Protein AF-A0A1V0UUI8-F1 (afdb_monomer)

Radius of gyration: 23.66 Å; Cα contacts (8 Å, |Δi|>4): 258; chains: 1; bounding box: 53×47×70 Å

Structure (mmCIF, N/CA/C/O backbone):
data_AF-A0A1V0UUI8-F1
#
_entry.id   AF-A0A1V0UUI8-F1
#
loop_
_atom_site.group_PDB
_atom_site.id
_atom_site.type_symbol
_atom_site.label_atom_id
_atom_site.label_alt_id
_atom_site.label_comp_id
_atom_site.label_asym_id
_atom_site.label_entity_id
_atom_site.label_seq_id
_atom_site.pdbx_PDB_ins_code
_atom_site.Cartn_x
_atom_site.Cartn_y
_atom_site.Cartn_z
_atom_site.occupancy
_atom_site.B_iso_or_equiv
_atom_site.auth_seq_id
_atom_site.auth_comp_id
_atom_site.auth_asym_id
_atom_site.auth_atom_id
_atom_site.pdbx_PDB_model_num
ATOM 1 N N . MET A 1 1 ? -8.861 9.052 26.527 1.00 71.38 1 MET A N 1
ATOM 2 C CA . MET A 1 1 ? -9.081 9.404 27.950 1.00 71.38 1 MET A CA 1
ATOM 3 C C . MET A 1 1 ? -10.518 9.810 28.251 1.00 71.38 1 MET A C 1
ATOM 5 O O . MET A 1 1 ? -11.075 9.235 29.172 1.00 71.38 1 MET A O 1
ATOM 9 N N . LEU A 1 2 ? -11.140 10.719 27.486 1.00 82.06 2 LEU A N 1
ATOM 10 C CA . LEU A 1 2 ? -12.510 11.207 27.740 1.00 82.06 2 LEU A CA 1
ATOM 11 C C . LEU A 1 2 ? -13.545 10.088 27.982 1.00 82.06 2 LEU A C 1
ATOM 13 O O . LEU A 1 2 ? -14.232 10.102 28.994 1.00 82.06 2 LEU A O 1
ATOM 17 N N . PHE A 1 3 ? -13.608 9.081 27.107 1.00 79.19 3 PHE A N 1
ATOM 18 C CA . PHE A 1 3 ? -14.572 7.978 27.237 1.00 79.19 3 PHE A CA 1
ATOM 19 C C . PHE A 1 3 ? -14.367 7.104 28.484 1.00 79.19 3 PHE A C 1
ATOM 21 O O . PHE A 1 3 ? -15.334 6.582 29.027 1.00 79.19 3 PHE A O 1
ATOM 28 N N . ILE A 1 4 ? -13.126 6.973 28.964 1.00 80.31 4 ILE A N 1
ATOM 29 C CA . ILE A 1 4 ? -12.805 6.215 30.184 1.00 80.31 4 ILE A CA 1
ATOM 30 C C . ILE A 1 4 ? -13.296 6.987 31.413 1.00 80.31 4 ILE A C 1
ATOM 32 O O . ILE A 1 4 ? -13.895 6.403 32.312 1.00 80.31 4 ILE A O 1
ATOM 36 N N . LEU A 1 5 ? -13.097 8.310 31.422 1.00 86.50 5 LEU A N 1
ATOM 37 C CA . LEU A 1 5 ? -13.616 9.190 32.472 1.00 86.50 5 LEU A CA 1
ATOM 38 C C . LEU A 1 5 ? -15.150 9.215 32.473 1.00 86.50 5 LEU A C 1
ATOM 40 O O . LEU A 1 5 ? -15.758 9.133 33.537 1.00 86.50 5 LEU A O 1
ATOM 44 N N . LEU A 1 6 ? -15.771 9.262 31.290 1.00 85.50 6 LEU A N 1
ATOM 45 C CA . LEU A 1 6 ?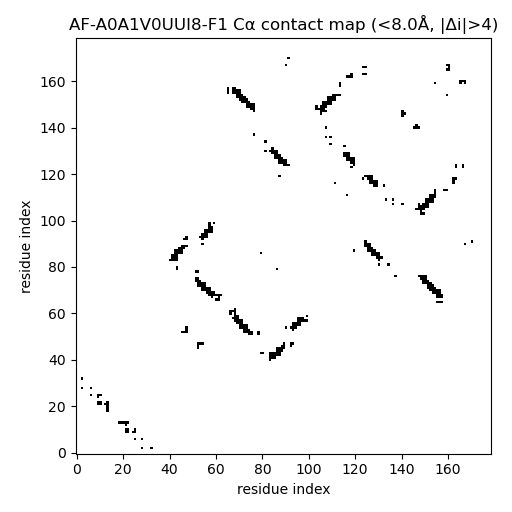 -17.225 9.212 31.135 1.00 85.50 6 LEU A CA 1
ATOM 46 C C . LEU A 1 6 ? -17.800 7.889 31.663 1.00 85.50 6 LEU A C 1
ATOM 48 O O . LEU A 1 6 ? -18.740 7.907 32.451 1.00 85.50 6 LEU A O 1
ATOM 52 N N . PHE A 1 7 ? -17.202 6.754 31.287 1.00 85.00 7 PHE A N 1
ATOM 53 C CA . PHE A 1 7 ? -17.594 5.429 31.772 1.00 85.00 7 PHE A CA 1
ATOM 54 C C . PHE A 1 7 ? -17.470 5.314 33.298 1.00 85.00 7 PHE A C 1
ATOM 56 O O . PHE A 1 7 ? -18.413 4.895 33.966 1.00 85.00 7 PHE A O 1
ATOM 63 N N . GLY A 1 8 ? -16.341 5.754 33.867 1.00 84.94 8 GLY A N 1
ATOM 64 C CA . GLY A 1 8 ? -16.136 5.757 35.318 1.00 84.94 8 GLY A CA 1
ATOM 65 C C . GLY A 1 8 ? -17.119 6.666 36.063 1.00 84.94 8 GLY A C 1
ATOM 66 O O . GLY A 1 8 ? -17.610 6.299 37.130 1.00 84.94 8 GLY A O 1
ATOM 67 N N . SER A 1 9 ? -17.452 7.825 35.485 1.00 85.06 9 SER A N 1
ATOM 68 C CA . SER A 1 9 ? -18.464 8.740 36.025 1.00 85.06 9 SER A CA 1
ATOM 69 C C . SER A 1 9 ? -19.857 8.101 36.029 1.00 85.06 9 SER A C 1
ATOM 71 O O . SER A 1 9 ? -20.514 8.073 37.067 1.00 85.06 9 SER A O 1
ATOM 73 N N . LEU A 1 10 ? -20.276 7.496 34.911 1.00 84.81 10 LEU A N 1
ATOM 74 C CA . LEU A 1 10 ? -21.565 6.806 34.778 1.00 84.81 10 LEU A CA 1
ATOM 75 C C . LEU A 1 10 ? -21.726 5.662 35.790 1.00 84.81 10 LEU A C 1
ATOM 77 O O . LEU A 1 10 ? -22.793 5.525 36.382 1.00 84.81 10 LEU A O 1
ATOM 81 N N . ILE A 1 11 ? -20.667 4.884 36.045 1.00 84.25 11 ILE A N 1
ATOM 82 C CA . ILE A 1 11 ? -20.680 3.823 37.068 1.00 84.25 11 ILE A CA 1
ATOM 83 C C . ILE A 1 11 ? -20.851 4.406 38.474 1.00 84.25 11 ILE A C 1
ATOM 85 O O . ILE A 1 11 ? -21.645 3.894 39.262 1.00 84.25 11 ILE A O 1
ATOM 89 N N . ARG A 1 12 ? -20.139 5.494 38.794 1.00 86.25 12 ARG A N 1
ATOM 90 C CA . ARG A 1 12 ? -20.289 6.187 40.083 1.00 86.25 12 ARG A CA 1
ATOM 91 C C . ARG A 1 12 ? -21.711 6.711 40.284 1.00 86.25 12 ARG A C 1
ATOM 93 O O . ARG A 1 12 ? -22.279 6.514 41.355 1.00 86.25 12 ARG A O 1
ATOM 100 N N . PHE A 1 13 ? -22.296 7.322 39.254 1.00 83.69 13 PHE A N 1
ATOM 101 C CA . PHE A 1 13 ? -23.680 7.799 39.285 1.00 83.69 13 PHE A CA 1
ATOM 102 C C . PHE A 1 13 ? -24.692 6.656 39.413 1.00 83.69 13 PHE A C 1
ATOM 104 O O . PHE A 1 13 ? -25.645 6.781 40.179 1.00 83.69 13 PHE A O 1
ATOM 111 N N . ALA A 1 14 ? -24.466 5.526 38.735 1.00 83.75 14 ALA A N 1
ATOM 112 C CA . ALA A 1 14 ? -25.315 4.343 38.856 1.00 83.75 14 ALA A CA 1
ATOM 113 C C . ALA A 1 14 ? -25.379 3.823 40.299 1.00 83.75 14 ALA A C 1
ATOM 115 O O . ALA A 1 14 ? -26.459 3.492 40.782 1.00 83.75 14 ALA A O 1
ATOM 116 N N . PHE A 1 15 ? -24.236 3.799 40.993 1.00 83.62 15 PHE A N 1
ATOM 117 C CA . PHE A 1 15 ? -24.158 3.351 42.384 1.00 83.62 15 PHE A CA 1
ATOM 118 C C . PHE A 1 15 ? -24.800 4.342 43.360 1.00 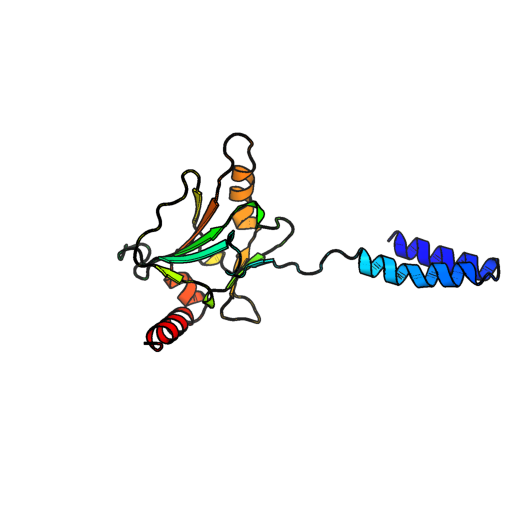83.62 15 PHE A C 1
ATOM 120 O O . PHE A 1 15 ? -25.495 3.926 44.281 1.00 83.62 15 PHE A O 1
ATOM 127 N N . TRP A 1 16 ? -24.599 5.646 43.144 1.00 88.94 16 TRP A N 1
ATOM 128 C CA . TRP A 1 16 ? -25.168 6.688 44.003 1.00 88.94 16 TRP A CA 1
ATOM 129 C C . TRP A 1 16 ? -26.697 6.740 43.897 1.00 88.94 16 TRP A C 1
ATOM 131 O O . TRP A 1 16 ? -27.386 6.806 44.909 1.00 88.94 16 TRP A O 1
ATOM 141 N N . PHE A 1 17 ? -27.238 6.689 42.677 1.00 81.56 17 PHE A N 1
ATOM 142 C CA . PHE A 1 17 ? -28.677 6.836 42.424 1.00 81.56 17 PHE A CA 1
ATOM 143 C C . PHE A 1 17 ? -29.444 5.508 42.360 1.00 81.56 17 PHE A C 1
ATOM 145 O O . PHE A 1 17 ? -30.641 5.532 42.090 1.00 81.56 17 PHE A O 1
ATOM 152 N N . GLN A 1 18 ? -28.773 4.363 42.555 1.00 82.25 18 GLN A N 1
ATOM 153 C CA . GLN A 1 18 ? -29.350 3.014 42.413 1.00 82.25 18 GLN A CA 1
ATOM 154 C C . GLN A 1 18 ? -30.160 2.823 41.117 1.00 82.25 18 GLN A C 1
ATOM 156 O O . GLN A 1 18 ? -31.149 2.096 41.074 1.00 82.25 18 GLN A O 1
ATOM 161 N N . SER A 1 19 ? -29.761 3.498 40.038 1.00 76.25 19 SER A N 1
ATOM 162 C CA . SER A 1 19 ? -30.576 3.592 38.830 1.00 76.25 19 SER A CA 1
ATOM 163 C C . SER A 1 19 ? -30.039 2.701 37.717 1.00 76.25 19 SER A C 1
ATOM 165 O O . SER A 1 19 ? -28.898 2.829 37.264 1.00 76.25 19 SER A O 1
ATOM 167 N N . HIS A 1 20 ? -30.914 1.823 37.230 1.00 83.38 20 HIS A N 1
ATOM 168 C CA . HIS A 1 20 ? -30.638 0.885 36.142 1.00 83.38 20 HIS A CA 1
ATOM 169 C C . HIS A 1 20 ? -30.346 1.603 34.811 1.00 83.38 20 HIS A C 1
ATOM 171 O O . HIS A 1 20 ? -29.577 1.100 33.992 1.00 83.38 20 HIS A O 1
ATOM 177 N N . LEU A 1 21 ? -30.891 2.812 34.610 1.00 82.62 21 LEU A N 1
ATOM 178 C CA . LEU A 1 21 ? -30.664 3.628 33.407 1.00 82.62 21 LEU A CA 1
ATOM 179 C C . LEU A 1 21 ? -29.182 3.964 33.201 1.00 82.62 21 LEU A C 1
ATOM 181 O O . LEU A 1 21 ? -28.682 3.885 32.078 1.00 82.62 21 LEU A O 1
ATOM 185 N N . PHE A 1 22 ? -28.453 4.283 34.274 1.00 80.88 22 PHE A N 1
ATOM 186 C CA . PHE A 1 22 ? -27.024 4.595 34.177 1.00 80.88 22 PHE A CA 1
ATOM 187 C C . PHE A 1 22 ? -26.170 3.359 33.896 1.00 80.88 22 PHE A C 1
ATOM 189 O O . PHE A 1 22 ? -25.136 3.476 33.241 1.00 80.88 22 PHE A O 1
ATOM 196 N N . ILE A 1 23 ? -26.619 2.173 34.315 1.00 82.06 23 ILE A N 1
ATOM 197 C CA . ILE A 1 23 ? -25.965 0.902 33.979 1.00 82.06 23 ILE A CA 1
ATOM 198 C C . ILE A 1 23 ? -26.124 0.613 32.483 1.00 82.06 23 ILE A C 1
ATOM 200 O O . ILE A 1 23 ? -25.139 0.290 31.815 1.00 82.06 23 ILE A O 1
ATOM 204 N N . TYR A 1 24 ? -27.326 0.804 31.927 1.00 85.75 24 TYR A N 1
ATOM 205 C CA . TYR A 1 24 ? -27.547 0.665 30.485 1.00 85.75 24 TYR A CA 1
ATOM 206 C C . TYR A 1 24 ? -26.701 1.656 29.682 1.00 85.75 24 TYR A C 1
ATOM 208 O O . TYR A 1 24 ? -26.007 1.246 28.749 1.00 85.75 24 TYR A O 1
ATOM 216 N N . ALA A 1 25 ? -26.678 2.928 30.090 1.00 83.19 25 ALA A N 1
ATOM 217 C CA . ALA A 1 25 ? -25.850 3.951 29.458 1.00 83.19 25 ALA A CA 1
ATOM 218 C C . ALA A 1 25 ? -24.350 3.615 29.542 1.00 83.19 25 ALA A C 1
ATOM 220 O O . ALA A 1 25 ? -23.648 3.705 28.536 1.00 83.19 25 ALA A O 1
ATOM 221 N N . ALA A 1 26 ? -23.858 3.156 30.699 1.00 83.88 26 ALA A N 1
ATOM 222 C CA . ALA A 1 26 ? -22.473 2.714 30.861 1.00 83.88 26 ALA A CA 1
ATOM 223 C C . ALA A 1 26 ? -22.136 1.524 29.946 1.00 83.88 26 ALA A C 1
ATOM 225 O O . ALA A 1 26 ? -21.060 1.501 29.353 1.00 83.88 26 ALA A O 1
ATOM 226 N N . SER A 1 27 ? -23.059 0.571 29.772 1.00 86.12 27 SER A N 1
ATOM 227 C CA . SER A 1 27 ? -22.856 -0.596 28.897 1.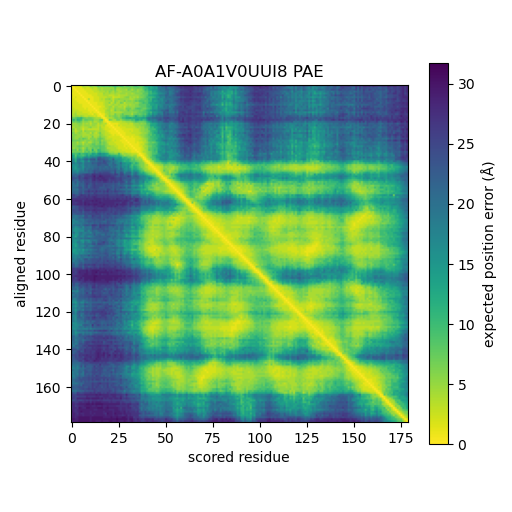00 86.12 27 SER A CA 1
ATOM 228 C C . SER A 1 27 ? -22.765 -0.239 27.407 1.00 86.12 27 SER A C 1
ATOM 230 O O . SER A 1 27 ? -22.098 -0.939 26.644 1.00 86.12 27 SER A O 1
ATOM 232 N N . ALA A 1 28 ? -23.379 0.874 26.990 1.00 85.38 28 ALA A N 1
ATOM 233 C CA . ALA A 1 28 ? -23.326 1.352 25.610 1.00 85.38 28 ALA A CA 1
ATOM 234 C C . ALA A 1 28 ? -21.994 2.047 25.273 1.00 85.38 28 ALA A C 1
ATOM 236 O O . ALA A 1 28 ? -21.582 2.070 24.112 1.00 85.38 28 ALA A O 1
ATOM 237 N N . VAL A 1 29 ? -21.280 2.583 26.271 1.00 83.25 29 VAL A N 1
ATOM 238 C CA . VAL A 1 29 ? -20.012 3.303 26.062 1.00 83.25 29 VAL A CA 1
ATOM 239 C C . VAL A 1 29 ? -18.943 2.434 25.368 1.00 83.25 29 VAL A C 1
ATOM 241 O O . VAL A 1 29 ? -18.373 2.908 24.385 1.00 83.25 29 VAL A O 1
ATOM 244 N N . PRO A 1 30 ? -18.682 1.170 25.766 1.00 80.06 30 PRO A N 1
ATOM 245 C CA . PRO A 1 30 ? -17.783 0.270 25.037 1.00 80.06 30 PRO A CA 1
ATOM 246 C C . PRO A 1 30 ? -18.128 0.094 23.552 1.00 80.06 30 PRO A C 1
ATOM 248 O O . PRO A 1 30 ? -17.227 0.110 22.715 1.00 80.06 30 PRO A O 1
ATOM 251 N N . LEU A 1 31 ? -19.416 -0.027 23.210 1.00 83.62 31 LEU A N 1
ATOM 252 C CA . LEU A 1 31 ? -19.869 -0.183 21.822 1.00 83.62 31 LEU A CA 1
ATOM 253 C C . LEU A 1 31 ? -19.582 1.077 20.998 1.00 83.62 31 LEU A C 1
ATOM 255 O O . LEU A 1 31 ? -19.059 0.991 19.888 1.00 83.62 31 LEU A O 1
ATOM 259 N N . ILE A 1 32 ? -19.847 2.250 21.576 1.00 82.50 32 ILE A N 1
ATOM 260 C CA . ILE A 1 32 ? -19.550 3.548 20.960 1.00 82.50 32 ILE A CA 1
ATOM 261 C C . ILE A 1 32 ? -18.036 3.705 20.752 1.00 82.50 32 ILE A C 1
ATOM 263 O O . ILE A 1 32 ? -17.601 4.114 19.678 1.00 82.50 32 ILE A O 1
ATOM 267 N N . ILE A 1 33 ? -17.209 3.316 21.729 1.00 81.12 33 ILE A N 1
ATOM 268 C CA . ILE A 1 33 ? -15.743 3.367 21.601 1.00 81.12 33 ILE A CA 1
ATOM 269 C C . ILE A 1 33 ? -15.262 2.504 20.428 1.00 81.12 33 ILE A C 1
ATOM 271 O O . ILE A 1 33 ? -14.422 2.959 19.654 1.00 81.12 33 ILE A O 1
ATOM 275 N N . VAL A 1 34 ? -15.784 1.280 20.281 1.00 79.75 34 VAL A N 1
ATOM 276 C CA . VAL A 1 34 ? -15.432 0.379 19.168 1.00 79.75 34 VAL A CA 1
ATOM 277 C C . VAL A 1 34 ? -15.831 0.970 17.818 1.00 79.75 34 VAL A C 1
ATOM 279 O O . VAL A 1 34 ? -15.053 0.876 16.872 1.00 79.75 34 VAL A O 1
ATOM 282 N N . LEU A 1 35 ? -16.987 1.630 17.735 1.00 78.94 35 LEU A N 1
ATOM 283 C CA . LEU A 1 35 ? -17.448 2.266 16.501 1.00 78.94 35 LEU A CA 1
ATOM 284 C C . LEU A 1 35 ? -16.590 3.484 16.105 1.00 78.94 35 LEU A C 1
ATOM 286 O O . LEU A 1 35 ? -16.370 3.724 14.921 1.00 78.94 35 LEU A O 1
ATOM 290 N N . LEU A 1 36 ? -16.080 4.237 17.086 1.00 76.94 36 LEU A N 1
ATOM 291 C CA . LEU A 1 36 ? -15.235 5.418 16.864 1.00 76.94 36 LEU A CA 1
ATOM 292 C C . LEU A 1 36 ? -13.728 5.113 16.830 1.00 76.94 36 LEU A C 1
ATOM 294 O O . LEU A 1 36 ? -12.917 6.027 16.652 1.00 76.94 36 LEU A O 1
ATOM 298 N N . LEU A 1 37 ? -13.322 3.855 17.011 1.00 73.06 37 LEU A N 1
ATOM 299 C CA . LEU A 1 37 ? -11.914 3.476 16.988 1.00 73.06 37 LEU A CA 1
ATOM 300 C C . LEU A 1 37 ? -11.351 3.682 15.569 1.00 73.06 37 LEU A C 1
ATOM 302 O O . LEU A 1 37 ? -11.837 3.064 14.619 1.00 73.06 37 LEU A O 1
ATOM 306 N N . PRO A 1 38 ? -10.310 4.519 15.391 1.00 62.47 38 PRO A N 1
ATOM 307 C CA . PRO A 1 38 ? -9.720 4.725 14.079 1.00 62.47 38 PRO A CA 1
ATOM 308 C C . PRO A 1 38 ? -9.169 3.400 13.543 1.00 62.47 38 PRO A C 1
ATOM 310 O O . PRO A 1 38 ? -8.592 2.599 14.285 1.00 62.47 38 PRO A O 1
ATOM 313 N N . SER A 1 39 ? -9.348 3.177 12.239 1.00 63.06 39 SER A N 1
ATOM 314 C CA . SER A 1 39 ? -8.894 1.962 11.558 1.00 63.06 39 SER A CA 1
ATOM 315 C C . SER A 1 39 ? -7.423 1.677 11.877 1.00 63.06 39 SER A C 1
ATOM 317 O O . SER A 1 39 ? -6.531 2.447 11.517 1.00 63.06 39 SER A O 1
ATOM 319 N N . LYS A 1 40 ? -7.166 0.546 12.551 1.00 62.91 40 LYS A N 1
ATOM 320 C CA . LYS A 1 40 ? -5.834 0.152 13.047 1.00 62.91 40 LYS A CA 1
ATOM 321 C C . LYS A 1 40 ? -4.833 -0.198 11.945 1.00 62.91 40 LYS A C 1
ATOM 323 O O . LYS A 1 40 ? -3.660 -0.421 12.250 1.00 62.91 40 LYS A O 1
ATOM 328 N N . SER A 1 41 ? -5.259 -0.291 10.683 1.00 67.75 41 SER A N 1
ATOM 329 C CA . SER A 1 41 ? -4.330 -0.631 9.607 1.00 67.75 41 SER A CA 1
ATOM 330 C C . SER A 1 41 ? -3.359 0.523 9.392 1.00 67.75 41 SER A C 1
ATOM 332 O O . SER A 1 41 ? -3.723 1.529 8.796 1.00 67.75 41 SER A O 1
ATOM 334 N N . LYS A 1 42 ? -2.121 0.389 9.871 1.00 78.38 42 LYS A N 1
ATOM 335 C CA . LYS A 1 42 ? -1.045 1.359 9.601 1.00 78.38 42 LYS A CA 1
ATOM 336 C C . LYS A 1 42 ? -0.635 1.356 8.128 1.00 78.38 42 LYS A C 1
ATOM 338 O O . LYS A 1 42 ? -0.174 2.364 7.610 1.00 78.38 42 LYS A O 1
ATOM 343 N N . ASN A 1 43 ? -0.861 0.234 7.453 1.00 83.12 43 ASN A N 1
ATOM 344 C CA . ASN A 1 43 ? -0.459 0.012 6.076 1.00 83.12 43 ASN A CA 1
ATOM 345 C C . ASN A 1 43 ? -1.645 0.194 5.132 1.00 83.12 43 ASN A C 1
ATOM 347 O O . ASN A 1 43 ? -2.786 -0.141 5.470 1.00 83.12 43 ASN A O 1
ATOM 351 N N . GLN A 1 44 ? -1.353 0.694 3.942 1.00 83.25 44 GLN A N 1
ATOM 352 C CA . GLN A 1 44 ? -2.278 0.729 2.830 1.00 83.25 44 GLN A CA 1
ATOM 353 C C . GLN A 1 44 ? -1.971 -0.428 1.886 1.00 83.25 44 GLN A C 1
ATOM 355 O O . GLN A 1 44 ? -0.813 -0.670 1.564 1.00 83.25 44 GLN A O 1
ATOM 360 N N . LEU A 1 45 ? -3.004 -1.140 1.448 1.00 83.44 45 LEU A N 1
ATOM 361 C CA . LEU A 1 45 ? -2.896 -2.232 0.485 1.00 83.44 45 LEU A CA 1
ATOM 362 C C . LEU A 1 45 ? -3.609 -1.778 -0.790 1.00 83.44 45 LEU A C 1
ATOM 364 O O . LEU A 1 45 ? -4.807 -1.504 -0.742 1.00 83.44 45 LEU A O 1
ATOM 368 N N . LEU A 1 46 ? -2.886 -1.676 -1.902 1.00 77.12 46 LEU A N 1
ATOM 369 C CA . LEU A 1 46 ? -3.468 -1.393 -3.211 1.00 77.12 46 LEU A CA 1
ATOM 370 C C . LEU A 1 46 ? -3.563 -2.689 -4.020 1.00 77.12 46 LEU A C 1
ATOM 372 O O . LEU A 1 46 ? -2.582 -3.419 -4.165 1.00 77.12 46 LEU A O 1
ATOM 376 N N . GLN A 1 47 ? -4.761 -2.964 -4.530 1.00 69.62 47 GLN A N 1
ATOM 377 C CA . GLN A 1 47 ? -5.059 -4.085 -5.422 1.00 69.62 47 GLN A CA 1
ATOM 378 C C . GLN A 1 47 ? -5.497 -3.525 -6.776 1.00 69.62 47 GLN A C 1
ATOM 380 O O . GLN A 1 47 ? -6.254 -2.552 -6.815 1.00 69.62 47 GLN A O 1
ATOM 385 N N . SER A 1 48 ? -5.044 -4.133 -7.876 1.00 62.69 48 SER A N 1
ATOM 386 C CA . SER A 1 48 ? -5.214 -3.596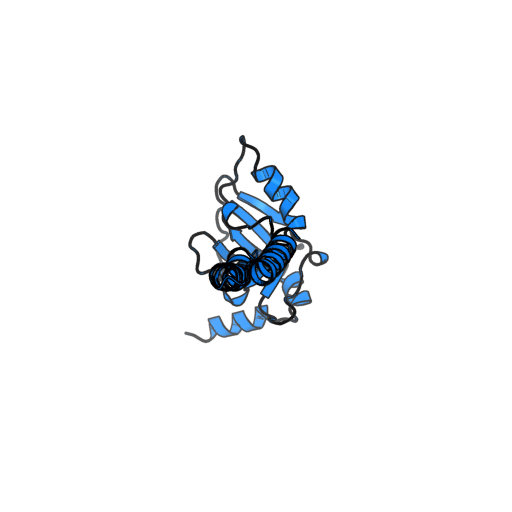 -9.244 1.00 62.69 48 SER A CA 1
ATOM 387 C C . SER A 1 48 ? -6.648 -3.615 -9.786 1.00 62.69 48 SER A C 1
ATOM 389 O O . SER A 1 48 ? -6.890 -3.161 -10.897 1.00 62.69 48 SER A O 1
ATOM 391 N N . ASN A 1 49 ? -7.635 -4.082 -9.017 1.00 59.75 49 ASN A N 1
ATOM 392 C CA . ASN A 1 49 ? -9.028 -4.175 -9.471 1.00 59.75 49 ASN A CA 1
ATOM 393 C C . ASN A 1 49 ? -9.790 -2.827 -9.442 1.00 59.75 49 ASN A C 1
ATOM 395 O O . ASN A 1 49 ? -11.014 -2.769 -9.526 1.00 59.75 49 ASN A O 1
ATOM 399 N N . SER A 1 50 ? -9.078 -1.715 -9.269 1.00 57.75 50 SER A N 1
ATOM 400 C CA . SER A 1 50 ? -9.640 -0.368 -9.230 1.00 57.75 50 SER A CA 1
ATOM 401 C C . SER A 1 50 ? -9.325 0.334 -10.543 1.00 57.75 50 SER A C 1
ATOM 403 O O . SER A 1 50 ? -8.160 0.485 -10.883 1.00 57.75 50 SER A O 1
ATOM 405 N N . LYS A 1 51 ? -10.335 0.875 -11.242 1.00 63.31 51 LYS A N 1
ATOM 406 C CA . LYS A 1 51 ? -10.134 1.711 -12.450 1.00 63.31 51 LYS A CA 1
ATOM 407 C C . LYS A 1 51 ? -9.156 2.882 -12.241 1.00 63.31 51 LYS A C 1
ATOM 409 O O . LYS A 1 51 ? -8.708 3.481 -13.209 1.00 63.31 51 LYS A O 1
ATOM 414 N N . LYS A 1 52 ? -8.859 3.232 -10.986 1.00 68.75 52 LYS A N 1
ATOM 415 C CA . LYS A 1 52 ? -7.976 4.334 -10.589 1.00 68.75 52 LYS A CA 1
ATOM 416 C C . LYS A 1 52 ? -6.529 3.889 -10.303 1.00 68.75 52 LYS A C 1
ATOM 418 O O . LYS A 1 52 ? -5.688 4.749 -10.050 1.00 68.75 52 LYS A O 1
ATOM 423 N N . PHE A 1 53 ? -6.248 2.583 -10.288 1.00 74.94 53 PHE A N 1
ATOM 424 C CA . PHE A 1 53 ? -4.955 1.995 -9.928 1.00 74.94 53 PHE A CA 1
ATOM 425 C C . PHE A 1 53 ? -4.555 0.930 -10.952 1.00 74.94 53 PHE A C 1
ATOM 427 O O . PHE A 1 53 ? -5.251 -0.072 -11.089 1.00 74.94 53 PHE A O 1
ATOM 434 N N . ASN A 1 54 ? -3.438 1.130 -11.650 1.00 73.50 54 ASN A N 1
ATOM 435 C CA . ASN A 1 54 ? -2.927 0.161 -12.613 1.00 73.50 54 ASN A CA 1
ATOM 436 C C . ASN A 1 54 ? -1.441 -0.115 -12.346 1.00 73.50 54 ASN A C 1
ATOM 438 O O . ASN A 1 54 ? -0.632 0.810 -12.237 1.00 73.50 54 ASN A O 1
ATOM 442 N N . ILE A 1 55 ? -1.089 -1.395 -12.237 1.00 72.50 55 ILE A N 1
ATOM 443 C CA . ILE A 1 55 ? 0.294 -1.846 -12.119 1.00 72.50 55 ILE A CA 1
ATOM 444 C C . ILE A 1 55 ? 0.705 -2.459 -13.454 1.00 72.50 55 ILE A C 1
ATOM 446 O O . ILE A 1 55 ? 0.127 -3.449 -13.896 1.00 72.50 55 ILE A O 1
ATOM 450 N N . ARG A 1 56 ? 1.751 -1.910 -14.070 1.00 71.81 56 ARG A N 1
ATOM 451 C CA . ARG A 1 56 ? 2.291 -2.404 -15.336 1.00 71.81 56 ARG A CA 1
ATOM 452 C C . ARG A 1 56 ? 3.765 -2.727 -15.187 1.00 71.81 56 ARG A C 1
ATOM 454 O O . ARG A 1 56 ? 4.543 -1.923 -14.684 1.00 71.81 56 ARG A O 1
ATOM 461 N N . LEU A 1 57 ? 4.175 -3.897 -15.652 1.00 68.62 57 LEU A N 1
ATOM 462 C CA . LEU A 1 57 ? 5.578 -4.127 -15.968 1.00 68.62 57 LEU A CA 1
ATOM 463 C C . LEU A 1 57 ? 5.805 -3.686 -17.404 1.00 68.62 57 LEU A C 1
ATOM 465 O O . LEU A 1 57 ? 5.267 -4.302 -18.323 1.00 68.62 57 LEU A O 1
ATOM 469 N N . GLU A 1 58 ? 6.628 -2.658 -17.591 1.00 68.44 58 GLU A N 1
ATOM 470 C CA . GLU A 1 58 ? 7.091 -2.282 -18.921 1.00 68.44 58 GLU A CA 1
ATOM 471 C C . GLU A 1 58 ? 8.538 -2.715 -19.074 1.00 68.44 58 GLU A C 1
ATOM 473 O O . GLU A 1 58 ? 9.438 -2.340 -18.313 1.00 68.44 58 GLU A O 1
ATOM 478 N N . ARG A 1 59 ? 8.777 -3.522 -20.100 1.00 60.34 59 ARG A N 1
ATOM 479 C CA . ARG A 1 59 ? 10.138 -3.874 -20.458 1.00 60.34 59 ARG A CA 1
ATOM 480 C C . ARG A 1 59 ? 10.687 -2.778 -21.354 1.00 60.34 59 ARG A C 1
ATOM 482 O O . ARG A 1 59 ? 10.558 -2.839 -22.572 1.00 60.34 59 ARG A O 1
ATOM 489 N N . THR A 1 60 ? 11.278 -1.762 -20.737 1.00 61.81 60 THR A N 1
ATOM 490 C CA . THR A 1 60 ? 12.087 -0.790 -21.470 1.00 61.81 60 THR A CA 1
ATOM 491 C C . THR A 1 60 ? 13.206 -1.548 -22.196 1.00 61.81 60 THR A C 1
ATOM 493 O O . THR A 1 60 ? 13.724 -2.522 -21.632 1.00 61.81 60 THR A O 1
ATOM 496 N N . PRO A 1 61 ? 13.574 -1.167 -23.434 1.00 57.91 61 PRO A N 1
ATOM 497 C CA . PRO A 1 61 ? 14.764 -1.706 -24.077 1.00 57.91 61 PRO A CA 1
ATOM 498 C C . PRO A 1 61 ? 15.955 -1.653 -23.109 1.00 57.91 61 PRO A C 1
ATOM 500 O O . PRO A 1 61 ? 16.036 -0.708 -22.317 1.00 57.91 61 PRO A O 1
ATOM 503 N N . PRO A 1 62 ? 16.832 -2.674 -23.129 1.00 56.31 62 PRO A N 1
ATOM 504 C CA . PRO A 1 62 ? 17.939 -2.779 -22.189 1.00 56.31 62 PRO A CA 1
ATOM 505 C C . PRO A 1 62 ? 18.733 -1.472 -22.195 1.00 56.31 62 PRO A C 1
ATOM 507 O O . PRO A 1 62 ? 19.298 -1.074 -23.209 1.00 56.31 62 PRO A O 1
ATOM 510 N N . SER A 1 63 ? 18.710 -0.795 -21.053 1.00 59.53 63 SER A N 1
ATOM 511 C CA . SER A 1 63 ? 19.480 0.409 -20.768 1.00 59.53 63 SER A CA 1
ATOM 512 C C . SER A 1 63 ? 20.496 0.049 -19.693 1.00 59.53 63 SER A C 1
ATOM 514 O O . SER A 1 63 ? 20.210 -0.810 -18.856 1.00 59.53 63 SER A O 1
ATOM 516 N N . GLU A 1 64 ? 21.659 0.700 -19.684 1.00 56.22 64 GLU A N 1
ATOM 517 C CA . GLU A 1 64 ? 22.705 0.469 -18.674 1.00 56.22 64 GLU A CA 1
ATOM 518 C C . GLU A 1 64 ? 22.179 0.594 -17.232 1.00 56.22 64 GLU A C 1
ATOM 520 O O . GLU A 1 64 ? 22.697 -0.054 -16.329 1.00 56.22 64 GLU A O 1
ATOM 525 N N . LEU A 1 65 ? 21.108 1.371 -17.023 1.00 60.91 65 LEU A N 1
ATOM 526 C CA . LEU A 1 65 ? 20.477 1.585 -15.717 1.00 60.91 65 LEU A CA 1
ATOM 527 C C . LEU A 1 65 ? 19.503 0.478 -15.273 1.00 60.91 65 LEU A C 1
ATOM 529 O O . LEU A 1 65 ? 19.203 0.388 -14.084 1.00 60.91 65 LEU A O 1
ATOM 533 N N . ALA A 1 66 ? 18.964 -0.321 -16.199 1.00 63.09 66 ALA A N 1
ATOM 534 C CA . ALA A 1 66 ? 18.005 -1.385 -15.885 1.00 63.09 66 ALA A CA 1
ATOM 535 C C . ALA A 1 66 ? 17.959 -2.446 -17.002 1.00 63.09 66 ALA A C 1
ATOM 537 O O . ALA A 1 66 ? 17.000 -2.485 -17.786 1.00 63.09 66 ALA A O 1
ATOM 538 N N . PRO A 1 67 ? 18.973 -3.322 -17.104 1.00 65.62 67 PRO A N 1
ATOM 539 C CA . PRO A 1 67 ? 19.015 -4.393 -18.098 1.00 65.62 67 PRO A CA 1
ATOM 540 C C . PRO A 1 67 ? 17.805 -5.345 -18.061 1.00 65.62 67 PRO A C 1
ATOM 542 O O . PRO A 1 67 ? 17.482 -5.961 -19.080 1.00 65.62 67 PRO A O 1
ATOM 545 N N . MET A 1 68 ? 17.093 -5.460 -16.932 1.00 69.12 68 MET A N 1
ATOM 546 C CA . MET A 1 68 ? 15.857 -6.254 -16.830 1.00 69.12 68 MET A CA 1
ATOM 547 C C . MET A 1 68 ? 14.550 -5.482 -17.086 1.00 69.12 68 MET A C 1
ATOM 549 O O . MET A 1 68 ? 13.494 -6.117 -17.194 1.00 69.12 68 MET A O 1
ATOM 553 N N . GLY A 1 69 ? 14.601 -4.155 -17.239 1.00 74.12 69 GLY A N 1
ATOM 554 C CA . GLY A 1 69 ? 13.438 -3.277 -17.410 1.00 74.12 69 GLY A CA 1
ATOM 555 C C . GLY A 1 69 ? 12.910 -2.681 -16.098 1.00 74.12 69 GLY A C 1
ATOM 556 O O . GLY A 1 69 ? 13.553 -2.773 -15.050 1.00 74.12 69 GLY A O 1
ATOM 557 N N . PHE A 1 70 ? 11.723 -2.067 -16.145 1.00 77.12 70 PHE A N 1
ATOM 558 C CA . PHE A 1 70 ? 11.135 -1.349 -15.012 1.00 77.12 70 PHE A CA 1
ATOM 559 C C . PHE A 1 70 ? 9.708 -1.823 -14.704 1.00 77.12 70 PHE A C 1
ATOM 561 O O . PHE A 1 70 ? 8.878 -2.065 -15.579 1.00 77.12 70 PHE A O 1
ATOM 568 N N . LEU A 1 71 ? 9.388 -1.905 -13.419 1.00 79.69 71 LEU A N 1
ATOM 569 C CA . LEU A 1 71 ? 8.014 -1.918 -12.945 1.00 79.69 71 LEU A CA 1
ATOM 570 C C . LEU A 1 71 ? 7.529 -0.473 -12.857 1.00 79.69 71 LEU A C 1
ATOM 572 O O . LEU A 1 71 ? 8.158 0.349 -12.189 1.00 79.69 71 LEU A O 1
ATOM 576 N N . PHE A 1 72 ? 6.381 -0.193 -13.465 1.00 79.62 72 PHE A N 1
ATOM 577 C CA . PHE A 1 72 ? 5.688 1.074 -13.323 1.00 79.62 72 PHE A CA 1
ATOM 578 C C . PHE A 1 72 ? 4.348 0.883 -12.618 1.00 79.62 72 PHE A C 1
ATOM 580 O O . PHE A 1 72 ? 3.473 0.152 -13.077 1.00 79.62 72 PHE A O 1
ATOM 587 N N . ALA A 1 73 ? 4.160 1.570 -11.497 1.00 80.06 73 ALA A N 1
ATOM 588 C CA . ALA A 1 73 ? 2.861 1.639 -10.839 1.00 80.06 73 ALA A CA 1
ATOM 589 C C . ALA A 1 73 ? 2.270 3.029 -11.058 1.00 80.06 73 ALA A C 1
ATOM 591 O O . ALA A 1 73 ? 2.836 4.013 -10.584 1.00 80.06 73 ALA A O 1
ATOM 592 N N . THR A 1 74 ? 1.139 3.101 -11.759 1.00 80.94 74 THR A N 1
ATOM 593 C CA . THR A 1 74 ? 0.450 4.360 -12.053 1.00 80.94 74 THR A CA 1
ATOM 594 C C . THR A 1 74 ? -0.864 4.423 -11.297 1.00 80.94 74 THR A C 1
ATOM 596 O O . THR A 1 74 ? -1.672 3.491 -11.332 1.00 80.94 74 THR A O 1
ATOM 599 N N . PHE A 1 75 ? -1.100 5.533 -10.608 1.00 79.62 75 PHE A N 1
ATOM 600 C CA . PHE A 1 75 ? -2.294 5.688 -9.794 1.00 79.62 75 PHE A CA 1
ATOM 601 C C . PHE A 1 75 ? -2.728 7.133 -9.635 1.00 79.62 75 PHE A C 1
ATOM 603 O O . PHE A 1 75 ? -1.925 8.062 -9.703 1.00 79.62 75 PHE A O 1
ATOM 610 N N . HIS A 1 76 ? -4.022 7.315 -9.396 1.00 79.06 76 HIS A N 1
ATOM 611 C CA . HIS A 1 76 ? -4.575 8.625 -9.079 1.00 79.06 76 HIS A CA 1
ATOM 612 C C . HIS A 1 76 ? -4.095 9.089 -7.687 1.00 79.06 76 HIS A C 1
ATOM 614 O O . HIS A 1 76 ? -4.149 8.281 -6.753 1.00 79.06 76 HIS A O 1
ATOM 620 N N . PRO A 1 77 ? -3.679 10.357 -7.496 1.00 76.0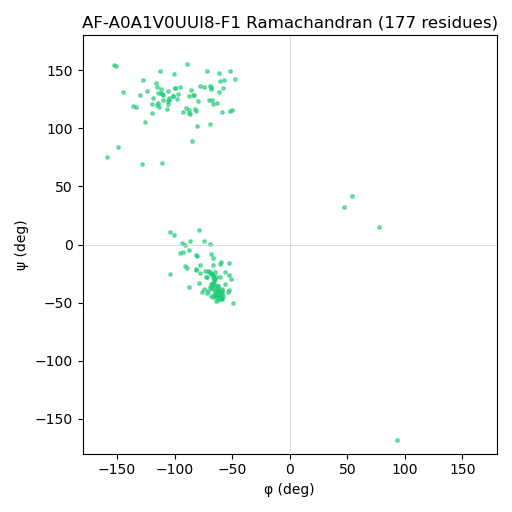0 77 PRO A N 1
ATOM 621 C CA . PRO A 1 77 ? -3.180 10.855 -6.208 1.00 76.00 77 PRO A CA 1
ATOM 622 C C . PRO A 1 77 ? -4.130 10.606 -5.029 1.00 76.00 77 PRO A C 1
ATOM 624 O O . PRO A 1 77 ? -3.684 10.210 -3.952 1.00 76.00 77 PRO A O 1
ATOM 627 N N . ASP A 1 78 ? -5.439 10.758 -5.254 1.00 77.94 78 ASP A N 1
ATOM 628 C CA . ASP A 1 78 ? -6.496 10.537 -4.249 1.00 77.94 78 ASP A CA 1
ATOM 629 C C . ASP A 1 78 ? -6.560 9.112 -3.695 1.00 77.94 78 ASP A C 1
ATOM 631 O O . ASP A 1 78 ? -7.198 8.869 -2.671 1.00 77.94 78 ASP A O 1
ATOM 635 N N . LEU A 1 79 ? -5.940 8.146 -4.375 1.00 78.00 79 LEU A N 1
ATOM 636 C CA . LEU A 1 79 ? -5.884 6.789 -3.860 1.00 78.00 79 LEU A CA 1
ATOM 637 C C . LEU A 1 79 ? -4.918 6.651 -2.696 1.00 78.00 79 LEU A C 1
ATOM 639 O O . LEU A 1 79 ? -5.082 5.700 -1.944 1.00 78.00 79 LEU A O 1
ATOM 643 N N . ILE A 1 80 ? -3.926 7.529 -2.530 1.00 80.12 80 ILE A N 1
ATOM 644 C CA . ILE A 1 80 ? -2.984 7.422 -1.414 1.00 80.12 80 ILE A CA 1
ATOM 645 C C . ILE A 1 80 ? -3.593 8.044 -0.159 1.00 80.12 80 ILE A C 1
ATOM 647 O O . ILE A 1 80 ? -3.790 9.256 -0.068 1.00 80.12 80 ILE A O 1
ATOM 651 N N . ASP A 1 81 ? -3.796 7.217 0.865 1.00 80.50 81 ASP A N 1
ATOM 652 C CA . ASP A 1 81 ? -4.129 7.700 2.199 1.00 80.50 81 ASP A CA 1
ATOM 653 C C . ASP A 1 81 ? -2.845 8.149 2.908 1.00 80.50 81 ASP A C 1
ATOM 655 O O . ASP A 1 81 ? -2.074 7.345 3.437 1.00 80.50 81 ASP A O 1
ATOM 659 N N . ARG A 1 82 ? -2.635 9.469 2.951 1.00 79.00 82 ARG A N 1
ATOM 660 C CA . ARG A 1 82 ? -1.471 10.113 3.588 1.00 79.00 82 ARG A CA 1
ATOM 661 C C . ARG A 1 82 ? -1.345 9.813 5.087 1.00 79.00 82 ARG A C 1
ATOM 663 O O . ARG A 1 82 ? -0.290 10.058 5.661 1.00 79.00 82 ARG A O 1
ATOM 670 N N . LYS A 1 83 ? -2.393 9.293 5.738 1.00 80.25 83 LYS A N 1
ATOM 671 C CA . LYS A 1 83 ? -2.356 8.890 7.156 1.00 80.25 83 LYS A CA 1
ATOM 672 C C . LYS A 1 83 ? -1.727 7.507 7.359 1.00 80.25 83 LYS A C 1
ATOM 674 O O . LYS A 1 83 ? -1.508 7.101 8.502 1.00 80.25 83 LYS A O 1
ATOM 679 N N . LYS A 1 84 ? -1.471 6.759 6.282 1.00 84.75 84 LYS A N 1
ATOM 680 C CA . LYS A 1 84 ? -0.846 5.432 6.319 1.00 84.75 84 LYS A CA 1
ATOM 681 C C . LYS A 1 84 ? 0.676 5.555 6.238 1.00 84.75 84 LYS A C 1
ATOM 683 O O . LYS A 1 84 ? 1.215 6.522 5.716 1.00 84.75 84 LYS A O 1
ATOM 688 N N . SER A 1 85 ? 1.386 4.555 6.757 1.00 85.56 85 SER A N 1
ATOM 689 C CA . SER A 1 85 ? 2.853 4.550 6.802 1.00 85.56 85 SER A CA 1
ATOM 690 C C . SER A 1 85 ? 3.493 3.971 5.545 1.00 85.56 85 SER A C 1
ATOM 692 O O . SER A 1 85 ? 4.572 4.399 5.136 1.00 85.56 85 SER A O 1
ATOM 694 N N . THR A 1 86 ? 2.873 2.949 4.959 1.00 87.25 86 THR A N 1
ATOM 695 C CA . THR A 1 86 ? 3.464 2.171 3.866 1.00 87.25 86 THR A CA 1
ATOM 696 C C . THR A 1 86 ? 2.387 1.750 2.886 1.00 87.25 86 THR A C 1
ATOM 698 O O . THR A 1 86 ? 1.360 1.202 3.289 1.00 87.25 86 THR A O 1
ATOM 701 N N . LEU A 1 87 ? 2.658 1.991 1.611 1.00 87.31 87 LEU A N 1
ATOM 702 C CA . LEU A 1 87 ? 1.860 1.594 0.473 1.00 87.31 87 LEU A CA 1
ATOM 703 C C . LEU A 1 87 ? 2.350 0.249 -0.043 1.00 87.31 87 LEU A C 1
ATOM 705 O O . LEU A 1 87 ? 3.470 0.151 -0.527 1.00 87.31 87 LEU A O 1
ATOM 709 N N . TYR A 1 88 ? 1.534 -0.786 0.062 1.00 87.44 88 TYR A N 1
ATOM 710 C CA . TYR A 1 88 ? 1.870 -2.106 -0.444 1.00 87.44 88 TYR A CA 1
ATOM 711 C C . TYR A 1 88 ? 1.180 -2.368 -1.777 1.00 87.44 88 TYR A C 1
ATOM 713 O O . TYR A 1 88 ? -0.041 -2.258 -1.892 1.00 87.44 88 TYR A O 1
ATOM 721 N N . ILE A 1 89 ? 1.989 -2.758 -2.753 1.00 84.38 89 ILE A N 1
ATOM 722 C CA . ILE A 1 89 ? 1.619 -3.067 -4.128 1.00 84.38 89 ILE A CA 1
ATOM 723 C C . ILE A 1 89 ? 1.764 -4.573 -4.326 1.00 84.38 89 ILE A C 1
ATOM 725 O O . ILE A 1 89 ? 2.806 -5.154 -4.006 1.00 84.38 89 ILE A O 1
ATOM 729 N N . LYS A 1 90 ? 0.718 -5.213 -4.847 1.00 84.06 90 LYS A N 1
ATOM 730 C CA . LYS A 1 90 ? 0.717 -6.642 -5.160 1.00 84.06 90 LYS A CA 1
ATOM 731 C C . LYS A 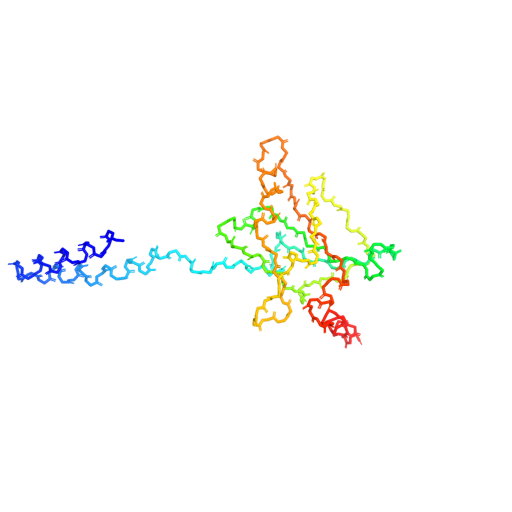1 90 ? 1.273 -6.877 -6.566 1.00 84.06 90 LYS A C 1
ATOM 733 O O . LYS A 1 90 ? 0.642 -6.536 -7.554 1.00 84.06 90 LYS A O 1
ATOM 738 N N . LEU A 1 91 ? 2.445 -7.501 -6.656 1.00 77.81 91 LEU A N 1
ATOM 739 C CA . LEU A 1 91 ? 3.147 -7.746 -7.925 1.00 77.81 91 LEU A CA 1
ATOM 740 C C . LEU A 1 91 ? 2.451 -8.747 -8.848 1.00 77.81 91 LEU A C 1
ATOM 742 O O . LEU A 1 91 ? 2.696 -8.748 -10.046 1.00 77.81 91 LEU A O 1
ATOM 746 N N . GLU A 1 92 ? 1.643 -9.644 -8.289 1.00 76.88 92 GLU A N 1
ATOM 747 C CA . GLU A 1 92 ? 0.882 -10.620 -9.080 1.00 76.88 92 GLU A CA 1
ATOM 748 C C . GLU A 1 92 ? -0.162 -9.957 -9.971 1.00 76.88 92 GLU A C 1
ATOM 750 O O . GLU A 1 92 ? -0.552 -10.546 -10.970 1.00 76.88 92 GLU A O 1
ATOM 755 N N . ASP A 1 93 ? -0.602 -8.756 -9.605 1.00 73.69 93 ASP A N 1
ATOM 756 C CA . ASP A 1 93 ? -1.611 -8.021 -10.353 1.00 73.69 93 ASP A CA 1
ATOM 757 C C . ASP A 1 93 ? -0.974 -7.183 -11.479 1.00 73.69 93 ASP A C 1
ATOM 759 O O . ASP A 1 93 ? -1.664 -6.417 -12.142 1.00 73.69 93 ASP A O 1
ATOM 763 N N . ALA A 1 94 ? 0.346 -7.278 -11.666 1.00 73.94 94 ALA A N 1
ATOM 764 C CA . ALA A 1 94 ? 1.051 -6.507 -12.669 1.00 73.94 94 ALA A CA 1
ATOM 765 C C . ALA A 1 94 ? 0.900 -7.122 -14.064 1.00 73.94 94 ALA A C 1
ATOM 767 O O . ALA A 1 94 ? 1.285 -8.271 -14.302 1.00 73.94 94 ALA A O 1
ATOM 768 N N . GLU A 1 95 ? 0.404 -6.325 -15.004 1.00 73.81 95 GLU A N 1
ATOM 769 C CA . GLU A 1 95 ? 0.287 -6.713 -16.407 1.00 73.81 95 GLU A CA 1
ATOM 770 C C . GLU A 1 95 ? 1.599 -6.437 -17.148 1.00 73.81 95 GLU A C 1
ATOM 772 O O . GLU A 1 95 ? 2.187 -5.361 -17.023 1.00 73.81 95 GLU A O 1
ATOM 777 N N . TRP A 1 96 ? 2.075 -7.408 -17.929 1.00 69.75 96 TRP A N 1
ATOM 778 C CA . TRP A 1 96 ? 3.256 -7.233 -18.774 1.00 69.75 96 TRP A CA 1
ATOM 779 C C . TRP A 1 96 ? 2.866 -6.524 -20.067 1.00 69.75 96 TRP A C 1
ATOM 781 O O . TRP A 1 96 ? 2.146 -7.086 -20.892 1.00 69.75 96 TRP A O 1
ATOM 791 N N . VAL A 1 97 ? 3.377 -5.313 -20.264 1.00 69.75 97 VAL A N 1
ATOM 792 C CA . VAL A 1 97 ? 3.106 -4.501 -21.451 1.00 69.75 97 VAL A CA 1
ATOM 793 C C . VAL A 1 97 ? 4.403 -4.333 -22.244 1.00 69.75 97 VAL A C 1
ATOM 795 O O . VAL A 1 97 ? 5.456 -4.025 -21.685 1.00 69.75 97 VAL A O 1
ATOM 798 N N . HIS A 1 98 ? 4.334 -4.598 -23.551 1.00 59.16 98 HIS A N 1
ATOM 799 C CA . HIS A 1 98 ? 5.481 -4.504 -24.464 1.00 59.16 98 HIS A CA 1
ATOM 800 C C . HIS A 1 98 ? 5.615 -3.117 -25.104 1.00 59.16 98 HIS A C 1
ATOM 802 O O . HIS A 1 98 ? 6.692 -2.767 -25.578 1.00 59.16 98 HIS A O 1
ATOM 808 N N . GLU A 1 99 ? 4.545 -2.321 -25.094 1.00 58.72 99 GLU A N 1
ATOM 809 C CA . GLU A 1 99 ? 4.552 -0.947 -25.587 1.00 58.72 99 GLU A CA 1
ATOM 810 C C . GLU A 1 99 ? 4.677 0.049 -24.425 1.00 58.72 99 GLU A C 1
ATOM 812 O O . GLU A 1 99 ? 3.970 -0.092 -23.421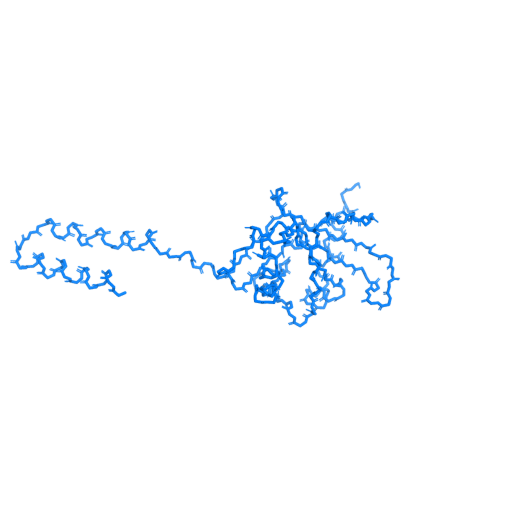 1.00 58.72 99 GLU A O 1
ATOM 817 N N . PRO A 1 100 ? 5.549 1.065 -24.541 1.00 57.56 100 PRO A N 1
ATOM 818 C CA . PRO A 1 100 ? 5.661 2.109 -23.534 1.00 57.56 100 PRO A CA 1
ATOM 819 C C . PRO A 1 100 ? 4.343 2.885 -23.450 1.00 57.56 100 PRO A C 1
ATOM 821 O O . PRO A 1 100 ? 3.874 3.452 -24.439 1.00 57.56 100 PRO A O 1
ATOM 824 N N . HIS A 1 101 ? 3.727 2.923 -22.267 1.00 61.84 101 HIS A N 1
ATOM 825 C CA . HIS A 1 101 ? 2.510 3.699 -22.076 1.00 61.84 101 HIS A CA 1
ATOM 826 C C . HIS A 1 101 ? 2.831 5.191 -22.182 1.00 61.84 101 HIS A C 1
ATOM 828 O O . HIS A 1 101 ? 3.669 5.705 -21.431 1.00 61.84 101 HIS A O 1
ATOM 834 N N . VAL A 1 102 ? 2.139 5.887 -23.090 1.00 58.81 102 VAL A N 1
ATOM 835 C CA . VAL A 1 102 ? 2.173 7.350 -23.175 1.00 58.81 102 VAL A CA 1
ATOM 836 C C . VAL A 1 102 ? 1.686 7.898 -21.829 1.00 58.81 102 VAL A C 1
ATOM 838 O O . VAL A 1 102 ? 0.531 7.653 -21.473 1.00 58.81 102 VAL A O 1
ATOM 841 N N . PRO A 1 103 ? 2.540 8.578 -21.043 1.00 59.94 103 PRO A N 1
ATOM 842 C CA . PRO A 1 103 ? 2.123 9.112 -19.755 1.00 59.94 103 PRO A CA 1
ATOM 843 C C . PRO A 1 103 ? 0.988 10.126 -19.951 1.00 59.94 103 PRO A C 1
ATOM 845 O O . PRO A 1 103 ? 0.950 10.845 -20.953 1.00 59.94 103 PRO A O 1
ATOM 848 N N . TYR A 1 104 ? 0.070 10.204 -18.983 1.00 60.47 104 TYR A N 1
ATOM 849 C CA . TYR A 1 104 ? -0.921 11.282 -18.922 1.00 60.47 104 TYR A CA 1
ATOM 850 C C . TYR A 1 104 ? -0.216 12.641 -19.015 1.00 60.47 104 TYR A C 1
ATOM 852 O O . TYR A 1 104 ? 0.919 12.778 -18.542 1.00 60.47 104 TYR A O 1
ATOM 860 N N . ARG A 1 105 ? -0.897 13.650 -19.584 1.00 60.81 105 ARG A N 1
ATOM 861 C CA . ARG A 1 105 ? -0.332 14.995 -19.826 1.00 60.81 105 ARG A CA 1
ATOM 862 C C . ARG A 1 105 ? 0.325 15.597 -18.582 1.00 60.81 105 ARG A C 1
ATOM 864 O O . ARG A 1 105 ? 1.266 16.371 -18.715 1.00 60.81 105 ARG A O 1
ATOM 871 N N . GLN A 1 106 ? -0.158 15.236 -17.393 1.00 69.75 106 GLN A N 1
ATOM 872 C CA . GLN A 1 106 ? 0.381 15.663 -16.105 1.00 69.75 106 GLN A CA 1
ATOM 873 C C . GLN A 1 106 ? 0.645 14.444 -15.211 1.00 69.75 106 GLN A C 1
ATOM 875 O O . GLN A 1 106 ? -0.062 14.199 -14.233 1.00 69.75 106 GLN A O 1
ATOM 880 N N . THR A 1 107 ? 1.651 13.647 -15.581 1.00 72.38 107 THR A N 1
ATOM 881 C CA . THR A 1 107 ? 2.126 12.518 -14.767 1.00 72.38 107 THR A CA 1
ATOM 882 C C . THR A 1 107 ? 3.344 12.929 -13.960 1.00 72.38 107 THR A C 1
ATOM 884 O O . THR A 1 107 ? 4.346 13.359 -14.531 1.00 72.38 107 THR A O 1
ATOM 887 N N . LEU A 1 108 ? 3.293 12.740 -12.645 1.00 77.00 108 LEU A N 1
ATOM 888 C CA . LEU A 1 108 ? 4.458 12.935 -11.792 1.00 77.00 108 LEU A CA 1
ATOM 889 C C . LEU A 1 108 ? 5.228 11.614 -11.670 1.00 77.00 108 LEU A C 1
ATOM 891 O O . LEU A 1 108 ? 4.680 10.628 -11.175 1.00 77.00 108 LEU A O 1
ATOM 895 N N . LEU A 1 109 ? 6.481 11.593 -12.137 1.00 76.81 109 LEU A N 1
ATOM 896 C CA . LEU A 1 109 ? 7.362 10.427 -12.050 1.00 76.81 109 LEU A CA 1
ATOM 897 C C . LEU A 1 109 ? 8.124 10.434 -10.721 1.00 76.81 109 LEU A C 1
ATOM 899 O O . LEU A 1 109 ? 8.779 11.418 -10.386 1.00 76.81 109 LEU A O 1
ATOM 903 N N . VAL A 1 110 ? 8.056 9.324 -9.989 1.00 79.56 110 VAL A N 1
ATOM 904 C CA . VAL A 1 110 ? 8.807 9.102 -8.751 1.00 79.56 110 VAL A CA 1
ATOM 905 C C . VAL A 1 110 ? 9.701 7.888 -8.932 1.00 79.56 110 VAL A C 1
ATOM 907 O O . VAL A 1 110 ? 9.208 6.765 -9.058 1.00 79.56 110 VAL A O 1
ATOM 910 N N . GLU A 1 111 ? 11.009 8.111 -8.931 1.00 78.25 111 GLU A N 1
ATOM 911 C CA . GLU A 1 111 ? 11.985 7.025 -8.927 1.00 78.25 111 GLU A CA 1
ATOM 912 C C . GLU A 1 111 ? 12.217 6.560 -7.494 1.00 78.25 111 GLU A C 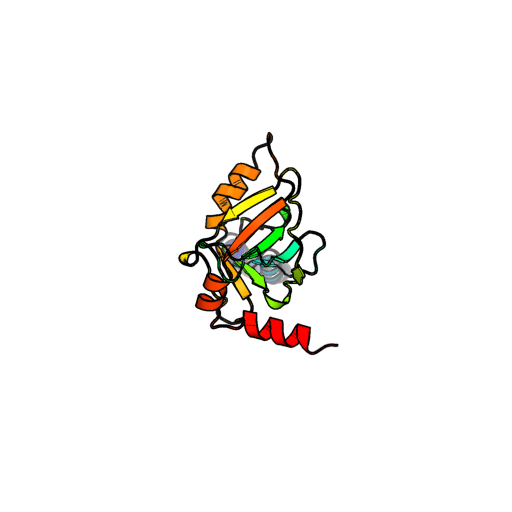1
ATOM 914 O O . GLU A 1 111 ? 12.466 7.372 -6.601 1.00 78.25 111 GLU A O 1
ATOM 919 N N . ILE A 1 112 ? 12.107 5.253 -7.265 1.00 78.12 112 ILE A N 1
ATOM 920 C CA . ILE A 1 112 ? 12.296 4.676 -5.934 1.00 78.12 112 ILE A CA 1
ATOM 921 C C . ILE A 1 112 ? 13.579 3.867 -5.903 1.00 78.12 112 ILE A C 1
ATOM 923 O O . ILE A 1 112 ? 13.768 2.918 -6.673 1.00 78.12 112 ILE A O 1
ATOM 927 N N . ALA A 1 113 ? 14.438 4.226 -4.955 1.00 76.50 113 ALA A N 1
ATOM 928 C CA . ALA A 1 113 ? 15.688 3.535 -4.712 1.00 76.50 113 ALA A CA 1
ATOM 929 C C . ALA A 1 113 ? 15.439 2.154 -4.066 1.00 76.50 113 ALA A C 1
ATOM 931 O O . ALA A 1 113 ? 14.475 1.978 -3.310 1.00 76.50 113 ALA A O 1
ATOM 932 N N . PRO A 1 114 ? 16.297 1.150 -4.321 1.00 71.06 114 PRO A N 1
ATOM 933 C CA . PRO A 1 114 ? 16.133 -0.189 -3.757 1.00 71.06 114 PRO A CA 1
ATOM 934 C C . PRO A 1 114 ? 16.067 -0.200 -2.227 1.00 71.06 114 PRO A C 1
ATOM 936 O O . PRO A 1 114 ? 15.348 -1.010 -1.650 1.00 71.06 114 PRO A O 1
ATOM 939 N N . GLU A 1 115 ? 16.789 0.698 -1.565 1.00 77.00 115 GLU A N 1
ATOM 940 C CA . GLU A 1 115 ? 16.878 0.791 -0.106 1.00 77.00 115 GLU A CA 1
ATOM 941 C C . GLU A 1 115 ? 15.567 1.274 0.531 1.00 77.00 115 GLU A C 1
ATOM 943 O O . GLU A 1 115 ? 15.296 0.990 1.699 1.00 77.00 115 GLU A O 1
ATOM 948 N N . GLN A 1 116 ? 14.739 1.987 -0.236 1.00 79.69 116 GLN A N 1
ATOM 949 C CA . GLN A 1 116 ? 13.448 2.510 0.216 1.00 79.69 116 GLN A CA 1
ATOM 950 C C . GLN A 1 116 ? 12.348 1.445 0.158 1.00 79.69 116 GLN A C 1
ATOM 952 O O . GLN A 1 116 ? 11.340 1.528 0.863 1.00 79.69 116 GLN A O 1
ATOM 957 N N . LEU A 1 117 ? 12.537 0.403 -0.651 1.00 83.06 117 LEU A N 1
ATOM 958 C CA . LEU A 1 117 ? 11.563 -0.664 -0.822 1.00 83.06 117 LEU A CA 1
ATOM 959 C C . LEU A 1 117 ? 11.546 -1.596 0.393 1.00 83.06 117 LEU A C 1
ATOM 961 O O . LEU A 1 117 ? 12.568 -2.062 0.894 1.00 83.06 117 LEU A O 1
ATOM 965 N N . ARG A 1 118 ? 10.341 -1.939 0.849 1.00 83.69 118 ARG A N 1
ATOM 966 C CA . ARG A 1 118 ? 10.119 -2.850 1.972 1.00 83.69 118 ARG A CA 1
ATOM 967 C C . ARG A 1 118 ? 9.426 -4.115 1.519 1.00 83.69 118 ARG A C 1
ATOM 969 O O . ARG A 1 118 ? 8.420 -4.084 0.820 1.00 83.69 118 ARG A O 1
ATOM 976 N N . ARG A 1 119 ? 9.901 -5.260 1.993 1.00 81.94 119 ARG A N 1
ATOM 977 C CA . ARG A 1 119 ? 9.187 -6.522 1.799 1.00 81.94 119 ARG A CA 1
ATOM 978 C C . ARG A 1 119 ? 8.019 -6.619 2.775 1.00 81.94 119 ARG A C 1
ATOM 980 O O . ARG A 1 119 ? 8.178 -6.343 3.964 1.00 81.94 119 ARG A O 1
ATOM 987 N N . HIS A 1 120 ? 6.858 -7.072 2.308 1.00 82.56 120 HIS A N 1
ATOM 988 C CA . HIS A 1 120 ? 5.771 -7.393 3.228 1.00 82.56 120 HIS A CA 1
ATOM 989 C C . HIS A 1 120 ? 6.122 -8.652 4.038 1.00 82.56 120 HIS A C 1
ATOM 991 O O . HIS A 1 120 ? 6.379 -9.715 3.472 1.00 82.56 120 HIS A O 1
ATOM 997 N N . GLY A 1 121 ? 6.097 -8.562 5.372 1.00 76.44 121 GLY A N 1
ATOM 998 C CA . GLY A 1 121 ? 6.591 -9.633 6.251 1.00 76.44 121 GLY A CA 1
ATOM 999 C C . GLY A 1 121 ? 5.868 -10.981 6.109 1.00 76.44 121 GLY A C 1
ATOM 1000 O O . GLY A 1 121 ? 6.471 -12.023 6.336 1.00 76.44 121 GLY A O 1
ATOM 1001 N N . LYS A 1 122 ? 4.591 -10.977 5.701 1.00 77.44 122 LYS A N 1
ATOM 1002 C CA . LYS A 1 122 ? 3.782 -12.203 5.527 1.00 77.44 122 LYS A CA 1
ATOM 1003 C C . LYS A 1 122 ? 3.574 -12.630 4.073 1.00 77.44 122 LYS A C 1
ATOM 1005 O O . LYS A 1 122 ? 3.341 -13.805 3.816 1.00 77.44 122 LYS A O 1
ATOM 1010 N N . HIS A 1 123 ? 3.634 -11.697 3.123 1.00 77.25 123 HIS A N 1
ATOM 1011 C CA . HIS A 1 123 ? 3.228 -11.955 1.739 1.00 77.25 123 HIS A CA 1
ATOM 1012 C C . HIS A 1 123 ? 4.357 -11.579 0.797 1.00 77.25 123 HIS A C 1
ATOM 1014 O O . HIS A 1 123 ? 4.610 -10.408 0.549 1.00 77.25 123 HIS A O 1
ATOM 1020 N N . LYS A 1 124 ? 5.039 -12.584 0.256 1.00 75.69 124 LYS A N 1
ATOM 1021 C CA . LYS A 1 124 ? 6.226 -12.351 -0.567 1.00 75.69 124 LYS A CA 1
ATOM 1022 C C . LYS A 1 124 ? 5.894 -11.619 -1.877 1.00 75.69 124 LYS A C 1
ATOM 1024 O O . LYS A 1 124 ? 6.683 -10.808 -2.323 1.00 75.69 124 LYS A O 1
ATOM 1029 N N . SER A 1 125 ? 4.697 -11.774 -2.445 1.00 78.31 125 SER A N 1
ATOM 1030 C CA . SER A 1 125 ? 4.281 -11.050 -3.660 1.00 78.31 125 SER A CA 1
ATOM 1031 C C . SER A 1 125 ? 3.941 -9.566 -3.463 1.00 78.31 125 SER A C 1
ATOM 1033 O O . SER A 1 125 ? 3.548 -8.909 -4.423 1.00 78.31 125 SER A O 1
ATOM 1035 N N . TRP A 1 126 ? 4.100 -9.021 -2.253 1.00 83.94 126 TRP A N 1
ATOM 1036 C CA . TRP A 1 126 ? 3.780 -7.629 -1.948 1.00 83.94 126 TRP A CA 1
ATOM 1037 C C . TRP A 1 126 ? 5.032 -6.812 -1.660 1.00 83.94 126 TRP A C 1
ATOM 1039 O O . TRP A 1 126 ? 5.885 -7.204 -0.855 1.00 83.94 126 TRP A O 1
ATOM 1049 N N . ILE A 1 127 ? 5.089 -5.634 -2.273 1.00 86.12 127 ILE A N 1
ATOM 1050 C CA . ILE A 1 127 ? 6.187 -4.683 -2.127 1.00 86.12 127 ILE A CA 1
ATOM 1051 C C . ILE A 1 127 ? 5.656 -3.393 -1.536 1.00 86.12 127 ILE A C 1
ATOM 1053 O O . ILE A 1 127 ? 4.684 -2.827 -2.019 1.00 86.12 127 ILE A O 1
ATOM 1057 N N . GLY A 1 128 ? 6.280 -2.984 -0.443 1.00 87.12 128 GLY A N 1
ATOM 1058 C CA . GLY A 1 128 ? 5.960 -1.806 0.332 1.00 87.12 128 GLY A CA 1
ATOM 1059 C C . GLY A 1 128 ? 6.823 -0.627 -0.077 1.00 87.12 128 GLY A C 1
ATOM 1060 O O . GLY A 1 128 ? 8.038 -0.751 -0.187 1.00 87.12 128 GLY A O 1
ATOM 1061 N N . ILE A 1 129 ? 6.191 0.523 -0.226 1.00 87.56 129 ILE A N 1
ATOM 1062 C CA . ILE A 1 129 ? 6.822 1.816 -0.445 1.00 87.56 129 ILE A CA 1
ATOM 1063 C C . ILE A 1 129 ? 6.411 2.705 0.728 1.00 87.56 129 ILE A C 1
ATOM 1065 O O . ILE A 1 129 ? 5.211 2.875 0.974 1.00 87.56 129 ILE A O 1
ATOM 1069 N N . PRO A 1 130 ? 7.350 3.235 1.517 1.00 86.69 130 PRO A N 1
ATOM 1070 C CA . PRO A 1 130 ? 7.008 4.148 2.590 1.00 86.69 130 PRO A CA 1
ATOM 1071 C C . PRO A 1 130 ? 6.336 5.413 2.042 1.00 86.69 130 PRO A C 1
ATOM 1073 O O . PRO A 1 130 ? 6.812 6.049 1.110 1.00 86.69 130 PRO A O 1
ATOM 1076 N N . ILE A 1 131 ? 5.206 5.802 2.634 1.00 84.38 131 ILE A N 1
ATOM 1077 C CA . ILE A 1 131 ? 4.423 6.948 2.143 1.00 84.38 131 ILE A CA 1
ATOM 1078 C C . ILE A 1 131 ? 5.144 8.276 2.412 1.00 84.38 131 ILE A C 1
ATOM 1080 O O . ILE A 1 131 ? 4.914 9.250 1.702 1.00 84.38 131 ILE A O 1
ATOM 1084 N N . HIS A 1 132 ? 6.058 8.317 3.386 1.00 81.44 132 HIS A N 1
ATOM 1085 C CA . HIS A 1 132 ? 6.894 9.494 3.620 1.00 81.44 132 HIS A CA 1
ATOM 1086 C C . HIS A 1 132 ? 7.840 9.784 2.445 1.00 81.44 132 HIS A C 1
ATOM 1088 O O . HIS A 1 132 ? 8.010 10.952 2.111 1.00 81.44 132 HIS A O 1
ATOM 1094 N N . ASP A 1 133 ? 8.353 8.761 1.757 1.00 77.75 133 ASP A N 1
ATOM 1095 C CA . ASP A 1 133 ? 9.179 8.947 0.554 1.00 77.75 133 ASP A CA 1
ATOM 1096 C C . ASP A 1 133 ? 8.347 9.532 -0.597 1.00 77.75 133 ASP A C 1
ATOM 1098 O O . ASP A 1 133 ? 8.809 10.374 -1.363 1.00 77.75 133 ASP A O 1
ATOM 1102 N N . LEU A 1 134 ? 7.063 9.167 -0.659 1.00 75.81 134 LEU A N 1
ATOM 1103 C CA . LEU A 1 134 ? 6.104 9.733 -1.611 1.00 75.81 134 LEU A CA 1
ATOM 1104 C C . LEU A 1 134 ? 5.593 11.122 -1.196 1.00 75.81 134 LEU A C 1
ATOM 1106 O O . LEU A 1 134 ? 5.038 11.846 -2.021 1.00 75.81 134 LEU A O 1
ATOM 1110 N N . SER A 1 135 ? 5.744 11.510 0.073 1.00 69.00 135 SER A N 1
ATOM 1111 C CA . SER A 1 135 ? 5.085 12.692 0.638 1.00 69.00 135 SER A CA 1
ATOM 1112 C C . SER A 1 135 ? 5.598 14.005 0.051 1.00 69.00 135 SER A C 1
ATOM 1114 O O . SER A 1 135 ? 4.796 14.914 -0.157 1.00 69.00 135 SER A O 1
ATOM 1116 N N . ALA A 1 136 ? 6.887 14.093 -0.294 1.00 68.50 136 ALA A N 1
ATOM 1117 C CA . ALA A 1 136 ? 7.461 15.264 -0.958 1.00 68.50 136 ALA A CA 1
ATOM 1118 C C . ALA A 1 136 ? 6.822 15.490 -2.340 1.00 68.50 136 ALA A C 1
ATOM 1120 O O . ALA A 1 136 ? 6.363 16.590 -2.650 1.00 68.50 136 ALA A O 1
ATOM 1121 N N . CYS A 1 137 ? 6.675 14.415 -3.120 1.00 66.94 137 CYS A N 1
ATOM 1122 C CA . CYS A 1 137 ? 5.965 14.425 -4.399 1.00 66.94 137 CYS A CA 1
ATOM 1123 C C . CYS A 1 137 ? 4.474 14.734 -4.245 1.00 66.94 137 CYS A C 1
ATOM 1125 O O . CYS A 1 137 ? 3.931 15.573 -4.957 1.00 66.94 137 CYS A O 1
ATOM 1127 N N . LEU A 1 138 ? 3.808 14.102 -3.279 1.00 67.62 138 LEU A N 1
ATOM 1128 C CA . LEU A 1 138 ? 2.386 14.319 -3.004 1.00 67.62 138 LEU A CA 1
ATOM 1129 C C . LEU A 1 138 ? 2.086 15.735 -2.496 1.00 67.62 138 LEU A C 1
ATOM 1131 O O . LEU A 1 138 ? 0.979 16.240 -2.692 1.00 67.62 138 LEU A O 1
ATOM 1135 N N . SER A 1 139 ? 3.045 16.371 -1.825 1.00 70.19 139 SER A N 1
ATOM 1136 C CA . SER A 1 139 ? 2.925 17.752 -1.355 1.00 70.19 139 SER A CA 1
ATOM 1137 C C . SER A 1 139 ? 3.096 18.740 -2.504 1.00 70.19 139 SER A C 1
ATOM 1139 O O . SER A 1 139 ? 2.309 19.674 -2.609 1.00 70.19 139 SER A O 1
ATOM 1141 N N . SER A 1 140 ? 4.041 18.486 -3.417 1.00 63.78 140 SER A N 1
ATOM 1142 C CA . SER A 1 140 ? 4.171 19.245 -4.668 1.00 63.78 140 SER A CA 1
ATOM 1143 C C . SER A 1 140 ? 2.916 19.121 -5.546 1.00 63.78 140 SER A C 1
ATOM 1145 O O . SER A 1 140 ? 2.426 20.123 -6.058 1.00 63.78 140 SER A O 1
ATOM 1147 N N . ALA A 1 141 ? 2.328 17.924 -5.613 1.00 59.41 141 ALA A N 1
ATOM 1148 C CA . ALA A 1 141 ? 1.076 17.634 -6.313 1.00 59.41 141 ALA A CA 1
ATOM 1149 C C . ALA A 1 141 ? -0.179 18.295 -5.705 1.00 59.41 141 ALA A C 1
ATOM 1151 O O . ALA A 1 141 ? -1.223 18.345 -6.349 1.00 59.41 141 ALA A O 1
ATOM 1152 N N . ALA A 1 142 ? -0.116 18.754 -4.451 1.00 60.41 142 ALA A N 1
ATOM 1153 C CA . ALA A 1 142 ? -1.244 19.389 -3.768 1.00 60.41 142 ALA A CA 1
ATOM 1154 C C . ALA A 1 142 ? -1.332 20.905 -4.025 1.00 60.41 142 ALA A C 1
ATOM 1156 O O . ALA A 1 142 ? -2.290 21.538 -3.578 1.00 60.41 142 ALA A O 1
ATOM 1157 N N . SER A 1 143 ? -0.355 21.492 -4.728 1.00 58.00 143 SER A N 1
ATOM 1158 C CA . SER A 1 143 ? -0.387 22.909 -5.088 1.00 58.00 143 SER A CA 1
ATOM 1159 C C . SER A 1 143 ? -1.495 23.197 -6.111 1.00 58.00 143 SER A C 1
ATOM 1161 O O . SER A 1 143 ? -1.617 22.480 -7.104 1.00 58.00 143 SER A O 1
ATOM 1163 N N . PRO A 1 144 ? -2.281 24.273 -5.929 1.00 57.62 144 PRO A N 1
ATOM 1164 C CA . PRO A 1 144 ? -3.448 24.572 -6.764 1.00 57.62 144 PRO A CA 1
ATOM 1165 C C . PRO A 1 144 ? -3.116 24.924 -8.225 1.00 57.62 144 PRO A C 1
ATOM 1167 O O . PRO A 1 144 ? -4.024 24.968 -9.048 1.00 57.62 144 PRO A O 1
ATOM 1170 N N . SER A 1 145 ? -1.846 25.170 -8.567 1.00 57.62 145 SER A N 1
ATOM 1171 C CA . SER A 1 145 ? -1.424 25.508 -9.933 1.00 57.62 145 SER A CA 1
ATOM 1172 C C . SER A 1 145 ? -1.071 24.298 -10.807 1.00 57.62 145 SER A C 1
ATOM 1174 O O . SER A 1 145 ? -1.078 24.435 -12.028 1.00 57.62 145 SER A O 1
ATOM 1176 N N . VAL A 1 146 ? -0.769 23.128 -10.223 1.00 61.34 146 VAL A N 1
ATOM 1177 C CA . VAL A 1 146 ? -0.389 21.902 -10.952 1.00 61.34 146 VAL A CA 1
ATOM 1178 C C . VAL A 1 146 ? -0.850 20.682 -10.147 1.00 61.34 146 VAL A C 1
ATOM 1180 O O . VAL A 1 146 ? -0.084 20.118 -9.367 1.00 61.34 146 VAL A O 1
ATOM 1183 N N . GLN A 1 147 ? -2.112 20.277 -10.305 1.00 65.25 147 GLN A N 1
ATOM 1184 C CA . GLN A 1 147 ? -2.578 18.999 -9.763 1.00 65.25 147 GLN A CA 1
ATOM 1185 C C . GLN A 1 147 ? -2.310 17.890 -10.784 1.00 65.25 147 GLN A C 1
ATOM 1187 O O . GLN A 1 147 ? -2.917 17.912 -11.852 1.00 65.25 147 GLN A O 1
ATOM 1192 N N . PRO A 1 148 ? -1.411 16.931 -10.507 1.00 69.56 148 PRO A N 1
ATOM 1193 C CA . PRO A 1 148 ? -1.145 15.852 -11.441 1.00 69.56 148 PRO A CA 1
ATOM 1194 C C . PRO A 1 148 ? -2.358 14.926 -11.537 1.00 69.56 148 PRO A C 1
ATOM 1196 O O . PRO A 1 148 ? -2.904 14.488 -10.528 1.00 69.56 148 PRO A O 1
ATOM 1199 N N . GLU A 1 149 ? -2.735 14.572 -12.762 1.00 75.94 149 GLU A N 1
ATOM 1200 C CA . GLU A 1 149 ? -3.803 13.603 -13.038 1.00 75.94 149 GLU A CA 1
ATOM 1201 C C . GLU A 1 149 ? -3.410 12.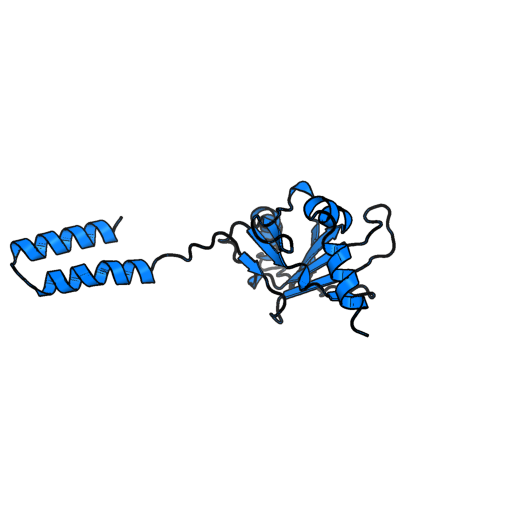191 -12.576 1.00 75.94 149 GLU A C 1
ATOM 1203 O O . GLU A 1 149 ? -4.259 11.365 -12.232 1.00 75.94 149 GLU A O 1
ATOM 1208 N N . SER A 1 150 ? -2.105 11.897 -12.560 1.00 77.06 150 SER A N 1
ATOM 1209 C CA . SER A 1 150 ? -1.584 10.608 -12.115 1.00 77.06 150 SER A CA 1
ATOM 1210 C C . SER A 1 150 ? -0.176 10.708 -11.529 1.00 77.06 150 SER A C 1
ATOM 1212 O O . SER A 1 150 ? 0.619 11.586 -11.868 1.00 77.06 150 SER A O 1
ATOM 1214 N N . ILE A 1 151 ? 0.139 9.771 -10.641 1.00 80.56 151 ILE A N 1
ATOM 1215 C CA . ILE A 1 151 ? 1.479 9.549 -10.105 1.00 80.56 151 ILE A CA 1
ATOM 1216 C C . ILE A 1 151 ? 1.965 8.220 -10.657 1.00 80.56 151 ILE A C 1
ATOM 1218 O O . ILE A 1 151 ? 1.263 7.212 -10.565 1.00 80.56 151 ILE A O 1
ATOM 1222 N N . ARG A 1 152 ? 3.167 8.228 -11.227 1.00 83.56 152 ARG A N 1
ATOM 1223 C CA . ARG A 1 152 ? 3.834 7.051 -11.771 1.00 83.56 152 ARG A CA 1
ATOM 1224 C C . ARG A 1 152 ? 5.090 6.789 -10.964 1.00 83.56 152 ARG A C 1
ATOM 1226 O O . ARG A 1 152 ? 5.983 7.622 -10.896 1.00 83.56 152 ARG A O 1
ATOM 1233 N N . ILE A 1 153 ? 5.160 5.617 -10.363 1.00 84.62 153 ILE A N 1
ATOM 1234 C CA . ILE A 1 153 ? 6.338 5.148 -9.648 1.00 84.62 153 ILE A CA 1
ATOM 1235 C C . ILE A 1 153 ? 7.133 4.248 -10.586 1.00 84.62 153 ILE A C 1
ATOM 1237 O O . ILE A 1 153 ? 6.546 3.324 -11.147 1.00 84.62 153 ILE A O 1
ATOM 1241 N N . SER A 1 154 ? 8.436 4.484 -10.734 1.00 84.31 154 SER A N 1
ATOM 1242 C CA . SER A 1 154 ? 9.353 3.605 -11.465 1.00 84.31 154 SER A CA 1
ATOM 1243 C C . SER A 1 154 ? 10.240 2.819 -10.502 1.00 84.31 154 SER A C 1
ATOM 1245 O O . SER A 1 154 ? 10.814 3.363 -9.556 1.00 84.31 154 SER A O 1
ATOM 1247 N N . ILE A 1 155 ? 10.336 1.508 -10.729 1.00 82.56 155 ILE A N 1
ATOM 1248 C CA . ILE A 1 155 ? 11.173 0.615 -9.926 1.00 82.56 155 ILE A CA 1
ATOM 1249 C C . ILE A 1 155 ? 11.939 -0.335 -10.854 1.00 82.56 155 ILE A C 1
ATOM 1251 O O . ILE A 1 155 ? 11.300 -1.120 -11.557 1.00 82.56 155 ILE A O 1
ATOM 1255 N N . PRO A 1 156 ? 13.284 -0.323 -10.861 1.00 81.50 156 PRO A N 1
ATOM 1256 C CA . PRO A 1 156 ? 14.072 -1.272 -11.648 1.00 81.50 156 PRO A CA 1
ATOM 1257 C C . PRO A 1 156 ? 13.759 -2.721 -11.265 1.00 81.50 156 PRO A C 1
ATOM 1259 O O . PRO A 1 156 ? 13.712 -3.058 -10.077 1.00 81.50 156 PRO A O 1
ATOM 1262 N N . LEU A 1 157 ? 13.579 -3.603 -12.251 1.00 78.12 157 LEU A N 1
ATOM 1263 C CA . LEU A 1 157 ? 13.193 -4.994 -11.991 1.00 78.12 157 LEU A CA 1
ATOM 1264 C C . LEU A 1 157 ? 14.240 -5.762 -11.177 1.00 78.12 157 LEU A C 1
ATOM 1266 O O . LEU A 1 157 ? 13.879 -6.543 -10.301 1.00 78.12 157 LEU A O 1
ATOM 1270 N N . GLU A 1 158 ? 15.525 -5.490 -11.395 1.00 79.19 158 GLU A N 1
ATOM 1271 C CA . GLU A 1 158 ? 16.634 -6.091 -10.638 1.00 79.19 158 GLU A CA 1
ATOM 1272 C C . GLU A 1 158 ? 16.541 -5.811 -9.136 1.00 79.19 158 GLU A C 1
ATOM 1274 O O . GLU A 1 158 ? 16.805 -6.685 -8.305 1.00 79.19 158 GLU A O 1
ATOM 1279 N N . ASN A 1 159 ? 16.107 -4.604 -8.768 1.00 79.44 159 ASN A N 1
ATOM 1280 C CA . ASN A 1 159 ? 15.911 -4.228 -7.370 1.00 79.44 159 ASN A CA 1
ATOM 1281 C C . ASN A 1 159 ? 14.774 -5.041 -6.749 1.00 79.44 159 ASN A C 1
ATOM 1283 O O . ASN A 1 159 ? 14.870 -5.500 -5.608 1.00 79.44 159 ASN A O 1
ATOM 1287 N N . LEU A 1 160 ? 13.720 -5.287 -7.524 1.00 76.31 160 LEU A N 1
ATOM 1288 C CA . LEU A 1 160 ? 12.623 -6.134 -7.090 1.00 76.31 160 LEU A CA 1
ATOM 1289 C C . LEU A 1 160 ? 13.040 -7.602 -6.958 1.00 76.31 160 LEU A C 1
ATOM 1291 O O . LEU A 1 160 ? 12.601 -8.283 -6.029 1.00 76.31 160 LEU A O 1
ATOM 1295 N N . GLU A 1 161 ? 13.892 -8.100 -7.855 1.00 76.56 161 GLU A N 1
ATOM 1296 C CA . GLU A 1 161 ? 14.434 -9.456 -7.771 1.00 76.56 161 GLU A CA 1
ATOM 1297 C C . GLU A 1 161 ? 15.302 -9.646 -6.530 1.00 76.56 161 GLU A C 1
ATOM 1299 O O . GLU A 1 161 ? 15.138 -10.652 -5.829 1.00 76.56 161 GLU A O 1
ATOM 1304 N N . ARG A 1 162 ? 16.149 -8.657 -6.213 1.00 75.69 162 ARG A N 1
ATOM 1305 C CA . ARG A 1 162 ? 16.995 -8.643 -5.012 1.00 75.69 162 ARG A CA 1
ATOM 1306 C C . ARG A 1 162 ? 16.157 -8.738 -3.737 1.00 75.69 162 ARG A C 1
ATOM 1308 O O . ARG A 1 162 ? 16.446 -9.546 -2.858 1.00 75.69 162 ARG A O 1
ATOM 1315 N N . ILE A 1 163 ? 15.083 -7.955 -3.651 1.00 75.31 163 ILE A N 1
ATOM 1316 C CA . ILE A 1 163 ? 14.239 -7.869 -2.447 1.00 75.31 163 ILE A CA 1
ATOM 1317 C C . ILE A 1 163 ? 13.276 -9.052 -2.343 1.00 75.31 163 ILE A C 1
ATOM 1319 O O . ILE A 1 163 ? 12.963 -9.518 -1.241 1.00 75.31 163 ILE A O 1
ATOM 1323 N N . ASN A 1 164 ? 12.803 -9.561 -3.482 1.00 70.56 164 ASN A N 1
ATOM 1324 C CA . ASN A 1 164 ? 11.792 -10.606 -3.518 1.00 70.56 164 ASN A CA 1
ATOM 1325 C C . ASN A 1 164 ? 12.318 -12.006 -3.862 1.00 70.56 164 ASN A C 1
ATOM 1327 O O . ASN A 1 164 ? 11.533 -12.931 -4.080 1.00 70.56 164 ASN A O 1
ATOM 1331 N N . SER A 1 165 ? 13.639 -12.186 -3.876 1.00 63.75 165 SER A N 1
ATOM 1332 C CA . SER A 1 165 ? 14.297 -13.481 -4.087 1.00 63.75 165 SER A CA 1
ATOM 1333 C C . SER A 1 165 ? 13.840 -14.187 -5.382 1.00 63.75 165 SER A C 1
ATOM 1335 O O . SER A 1 165 ? 13.564 -15.387 -5.375 1.00 63.75 165 SER A O 1
ATOM 1337 N N . GLY A 1 166 ? 13.687 -13.443 -6.485 1.00 58.88 166 GLY A N 1
ATOM 1338 C CA . GLY A 1 166 ? 13.364 -14.002 -7.812 1.00 58.88 166 GLY A CA 1
ATOM 1339 C C . GLY A 1 166 ? 11.898 -14.410 -8.057 1.00 58.88 166 GLY A C 1
ATOM 1340 O O . GLY A 1 166 ? 11.603 -15.125 -9.017 1.00 58.88 166 GLY A O 1
ATOM 1341 N N . GLN A 1 167 ? 10.941 -13.981 -7.222 1.00 60.16 167 GLN A N 1
ATOM 1342 C CA . GLN A 1 167 ? 9.525 -14.360 -7.382 1.00 60.16 167 GLN A CA 1
ATOM 1343 C C . GLN A 1 167 ? 8.840 -13.743 -8.622 1.00 60.16 167 GLN A C 1
ATOM 1345 O O . GLN A 1 167 ? 7.895 -14.333 -9.144 1.00 60.16 167 GLN A O 1
ATOM 1350 N N . ILE A 1 168 ? 9.339 -12.621 -9.146 1.00 58.78 168 ILE A N 1
ATOM 1351 C CA . ILE A 1 168 ? 8.784 -11.948 -10.339 1.00 58.78 168 ILE A CA 1
ATOM 1352 C C . ILE A 1 168 ? 8.988 -12.783 -11.613 1.00 58.78 168 ILE A C 1
ATOM 1354 O O . ILE A 1 168 ? 8.104 -12.877 -12.461 1.00 58.78 168 ILE A O 1
ATOM 1358 N N . ILE A 1 169 ? 10.107 -13.503 -11.713 1.00 53.56 169 ILE A N 1
ATOM 1359 C CA . ILE A 1 169 ? 10.355 -14.448 -12.813 1.00 53.56 169 ILE A CA 1
ATOM 1360 C C . ILE A 1 169 ? 9.363 -15.626 -12.753 1.00 53.56 169 ILE A C 1
ATOM 1362 O O . ILE A 1 169 ? 8.969 -16.189 -13.777 1.00 53.56 169 ILE A O 1
ATOM 1366 N N . ARG A 1 170 ? 8.921 -16.015 -11.549 1.00 52.34 170 ARG A N 1
ATOM 1367 C CA . ARG A 1 170 ? 7.991 -17.141 -11.364 1.00 52.34 170 ARG A CA 1
ATOM 1368 C C . ARG A 1 170 ? 6.562 -16.790 -11.773 1.00 52.34 170 ARG A C 1
ATOM 1370 O O . ARG A 1 170 ? 5.902 -17.630 -12.380 1.00 52.34 170 ARG A O 1
ATOM 1377 N N . THR A 1 171 ? 6.092 -15.571 -11.498 1.00 53.28 171 THR A N 1
ATOM 1378 C CA . THR A 1 171 ? 4.775 -15.106 -11.975 1.00 53.28 171 THR A CA 1
ATOM 1379 C C . THR A 1 171 ? 4.750 -14.979 -13.500 1.00 53.28 171 THR A C 1
ATOM 1381 O O . THR A 1 171 ? 3.766 -15.376 -14.123 1.00 53.28 171 THR A O 1
ATOM 1384 N N . ARG A 1 172 ? 5.873 -14.579 -14.119 1.00 51.62 172 ARG A N 1
ATOM 1385 C CA . ARG A 1 172 ? 6.066 -14.583 -15.581 1.00 51.62 172 ARG A CA 1
ATOM 1386 C C . ARG A 1 172 ? 5.874 -15.969 -16.211 1.00 51.62 172 ARG A C 1
ATOM 1388 O O . ARG A 1 172 ? 5.198 -16.087 -17.229 1.00 51.62 172 ARG A O 1
ATOM 1395 N N . LYS A 1 173 ? 6.426 -17.035 -15.612 1.00 49.81 173 LYS A N 1
ATOM 1396 C CA . LYS A 1 173 ? 6.243 -18.408 -16.131 1.00 49.81 173 LYS A CA 1
ATOM 1397 C C . LYS A 1 173 ? 4.782 -18.857 -16.111 1.00 49.81 173 LYS A C 1
ATOM 1399 O O . LYS A 1 173 ? 4.365 -19.561 -17.024 1.00 49.81 173 LYS A O 1
ATOM 1404 N N . LYS A 1 174 ? 4.017 -18.437 -15.100 1.00 49.94 174 LYS A N 1
ATOM 1405 C CA . LYS A 1 174 ? 2.615 -18.837 -14.924 1.00 49.94 174 LYS A CA 1
ATOM 1406 C C . LYS A 1 174 ? 1.695 -18.229 -15.991 1.00 49.94 174 LYS A C 1
ATOM 1408 O O . LYS A 1 174 ? 0.810 -18.919 -16.473 1.00 49.94 174 LYS A O 1
ATOM 1413 N N . HIS A 1 175 ? 1.950 -16.987 -16.412 1.00 47.69 175 HIS A N 1
ATOM 1414 C CA . HIS A 1 175 ? 1.204 -16.359 -17.512 1.00 47.69 175 HIS A CA 1
ATOM 1415 C C . HIS A 1 175 ? 1.549 -16.930 -18.895 1.00 47.69 175 HIS A C 1
ATOM 1417 O O . HIS A 1 175 ? 0.688 -16.954 -19.764 1.00 47.69 175 HIS A O 1
ATOM 1423 N N . HIS A 1 176 ? 2.766 -17.445 -19.099 1.00 44.88 176 HIS A N 1
ATOM 1424 C CA . HIS A 1 176 ? 3.155 -18.084 -20.364 1.00 44.88 176 HIS A CA 1
ATOM 1425 C C . HIS A 1 176 ? 2.687 -19.542 -20.521 1.00 44.88 176 HIS A C 1
ATOM 1427 O O . HIS A 1 176 ? 2.824 -20.088 -21.608 1.00 44.88 176 HIS A O 1
ATOM 1433 N N . THR A 1 177 ? 2.165 -20.190 -19.472 1.00 42.22 177 THR A N 1
ATOM 1434 C CA . THR A 1 177 ? 1.686 -21.592 -19.529 1.00 42.22 177 THR A CA 1
ATOM 1435 C C . THR A 1 177 ? 0.166 -21.721 -19.654 1.00 42.22 177 THR A C 1
ATOM 1437 O O . THR A 1 177 ? -0.365 -22.821 -19.562 1.00 42.22 177 THR A O 1
ATOM 1440 N N . SER A 1 178 ? -0.548 -20.614 -19.863 1.00 42.34 178 SER A N 1
ATOM 1441 C CA . SER A 1 178 ? -1.970 -20.614 -20.231 1.00 42.34 178 SER A CA 1
ATOM 1442 C C . SER A 1 178 ? -2.122 -20.135 -21.673 1.00 42.34 178 SER A C 1
ATOM 1444 O O . SER A 1 178 ? -2.557 -19.013 -21.915 1.00 42.34 178 SER A O 1
ATOM 1446 N N . ALA A 1 179 ? -1.690 -20.976 -22.607 1.00 36.34 179 ALA A N 1
ATOM 1447 C CA . ALA A 1 179 ? -2.033 -20.930 -24.024 1.00 36.34 179 ALA A CA 1
ATOM 1448 C C . ALA A 1 179 ? -1.938 -22.357 -24.570 1.00 36.34 179 ALA A C 1
ATOM 1450 O O . ALA A 1 179 ? -0.909 -23.010 -24.278 1.00 36.34 179 ALA A O 1
#

pLDDT: mean 73.37, std 11.07, range [36.34, 88.94]

Nearest PDB structures (foldseek):
  8d8l-assembly1_Y  TM=2.708E-01  e=9.069E+00  Saccharomyces cerevisiae
  6yw5-assembly1_ZZ  TM=1.768E-01  e=5.801E+00  Neurospora crassa OR74A

Solvent-accessible surface area (backbone atoms only — not comparable to full-atom values): 10206 Å² total; per-residue (Å²): 111,69,68,60,53,50,40,54,49,30,52,53,49,20,65,72,67,73,36,68,69,34,50,55,55,37,64,46,47,62,58,53,50,64,72,67,51,73,80,81,66,52,57,40,78,53,65,54,91,38,100,60,32,48,38,35,32,36,59,51,75,73,37,99,90,29,69,75,9,34,36,36,42,38,30,36,61,88,73,62,64,83,89,30,55,29,42,28,41,49,57,83,57,41,43,84,38,84,65,85,77,81,73,61,98,42,52,46,79,43,80,55,58,66,88,62,54,36,72,40,94,89,42,75,60,28,44,25,38,45,36,70,78,48,41,64,59,53,53,60,38,66,39,94,90,52,65,45,72,25,36,34,37,42,34,45,38,62,48,51,32,69,72,45,75,48,50,68,63,54,58,54,55,59,64,71,68,73,121

Sequence (179 aa):
MLFILLFGSLIRFAFWFQSHLFIYAASAVPLIIVLLLPSKSKNQLLQSNSKKFNIRLERTPPSELAPMGFLFATFHPDLIDRKKSTLYIKLEDAEWVHEPHVPYRQTLLVEIAPEQLRRHGKHKSWIGIPIHDLSACLSSAASPSVQPESIRISIPLENLERINSGQIIRTRKKHHTSA

Mean predicted aligned error: 13.17 Å

Foldseek 3Di:
DVLVVVLVVLVVVCVVVVDVVSVVVSVCSVVVCVVPPPDPQLEAEDDCPDPFWAKEFEADPQDPVANRGKTKIKGFLVSDDLSHFKYKYQQLRYYYDDDDDDDDPFEAEAEDDLVQWDADPPDLRIIIGTVVSVVVVSVVCPDPVGNGRMYMYIDHVVSSCVRSVNVSVVSVVVVVPPD

Secondary structure (DSSP, 8-state):
-HHHHHHHHHHHHHHHHT-HHHHHHHHHHHHHHHHHS-----EEEE-TTSTTEEEEEE----BTTBTT-EEEEEE-GGG--TT-SEEEEEGGG-EEESSPP---TTEEEEE--GGG-EE-SS-TTEEEEEHHHHHHHHHHTTSTT---SEEEEEEEHHHHHHHHTTHHHHHHHHHHT--

Organism: NCBI:txid1477